Protein AF-A0A9W3CSM4-F1 (afdb_monomer_lite)

Structure (mmCIF, N/CA/C/O backbone):
data_AF-A0A9W3CSM4-F1
#
_entry.id   AF-A0A9W3CSM4-F1
#
loop_
_atom_site.group_PDB
_atom_site.id
_atom_site.type_symbol
_atom_site.label_atom_id
_atom_site.label_alt_id
_atom_site.label_comp_id
_atom_site.label_asym_id
_atom_site.label_entity_id
_atom_site.label_seq_id
_atom_site.pdbx_PDB_ins_code
_atom_site.Cartn_x
_atom_site.Cartn_y
_atom_site.Cartn_z
_atom_site.occupancy
_atom_site.B_iso_or_equiv
_atom_site.auth_seq_id
_atom_site.auth_comp_id
_atom_site.auth_asym_id
_atom_site.auth_atom_id
_atom_site.pdbx_PDB_model_num
ATOM 1 N N . MET A 1 1 ? 0.381 -9.305 -7.934 1.00 49.62 1 MET A N 1
ATOM 2 C CA . MET A 1 1 ? -0.081 -9.490 -6.544 1.00 49.62 1 MET A CA 1
ATOM 3 C C . MET A 1 1 ? -0.366 -10.970 -6.360 1.00 49.62 1 MET A C 1
ATOM 5 O O . MET A 1 1 ? -1.455 -11.418 -6.683 1.00 49.62 1 MET A O 1
ATOM 9 N N . ASN A 1 2 ? 0.654 -11.730 -5.966 1.00 58.25 2 ASN A N 1
ATOM 10 C CA . ASN A 1 2 ? 0.484 -13.136 -5.583 1.00 58.25 2 ASN A CA 1
ATOM 11 C C . ASN A 1 2 ? 0.446 -13.287 -4.056 1.00 58.25 2 ASN A C 1
ATOM 13 O O . ASN A 1 2 ? -0.091 -14.271 -3.560 1.00 58.25 2 ASN A O 1
ATOM 17 N N . ASP A 1 3 ? 0.971 -12.297 -3.336 1.00 70.56 3 ASP A N 1
ATOM 18 C CA . ASP A 1 3 ? 1.032 -12.286 -1.883 1.00 70.56 3 ASP A CA 1
ATOM 19 C C . ASP A 1 3 ? -0.268 -11.703 -1.331 1.00 70.56 3 ASP A C 1
ATOM 21 O O . ASP A 1 3 ? -0.719 -10.651 -1.790 1.00 70.56 3 ASP A O 1
ATOM 25 N N . CYS A 1 4 ? -0.859 -12.368 -0.342 1.00 86.06 4 CYS A N 1
ATOM 26 C CA . CYS A 1 4 ? -2.095 -11.929 0.322 1.00 86.06 4 CYS A CA 1
ATOM 27 C C . CYS A 1 4 ? -3.261 -11.603 -0.645 1.00 86.06 4 CYS A C 1
ATOM 29 O O . CYS A 1 4 ? -3.798 -10.490 -0.620 1.00 86.06 4 CYS A O 1
ATOM 31 N N . PRO A 1 5 ? -3.695 -12.543 -1.511 1.00 87.06 5 PRO A N 1
ATOM 32 C CA . PRO A 1 5 ? -4.843 -12.316 -2.380 1.00 87.06 5 PRO A CA 1
ATOM 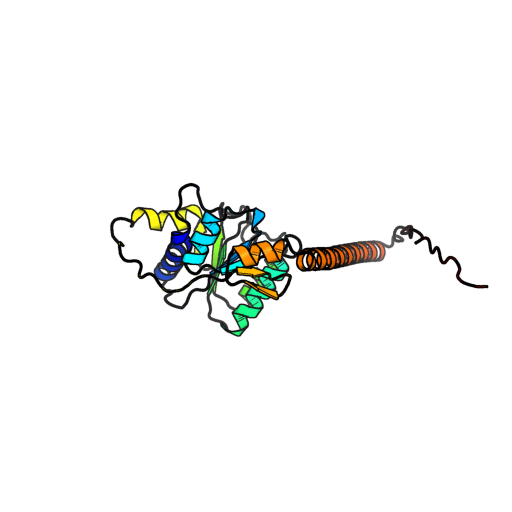33 C C . PRO A 1 5 ? -6.099 -12.052 -1.548 1.00 87.06 5 PRO A C 1
ATOM 35 O O . PRO A 1 5 ? -6.314 -12.657 -0.498 1.00 87.06 5 PRO A O 1
ATOM 38 N N . ILE A 1 6 ? -6.970 -11.162 -2.021 1.00 87.31 6 ILE A N 1
ATOM 39 C CA . ILE A 1 6 ? -8.282 -11.006 -1.391 1.00 87.31 6 ILE A CA 1
ATOM 40 C C . ILE A 1 6 ? -9.059 -12.322 -1.619 1.00 87.31 6 ILE A C 1
ATOM 42 O O . ILE A 1 6 ? -9.188 -12.732 -2.783 1.00 87.31 6 ILE A O 1
ATOM 46 N N . PRO A 1 7 ? -9.597 -12.971 -0.568 1.00 87.56 7 PRO A N 1
ATOM 47 C CA . PRO A 1 7 ? -10.297 -14.247 -0.689 1.00 87.56 7 PRO A CA 1
ATOM 48 C C . PRO A 1 7 ? -11.470 -14.189 -1.669 1.00 87.56 7 PRO A C 1
ATOM 50 O O . PRO A 1 7 ? -12.071 -13.132 -1.892 1.00 87.56 7 PRO A O 1
ATOM 53 N N . GLU A 1 8 ? -11.799 -15.325 -2.277 1.00 85.50 8 GLU A N 1
ATOM 54 C CA . GLU A 1 8 ? -12.959 -15.426 -3.162 1.00 85.50 8 GLU A CA 1
ATOM 55 C C . GLU A 1 8 ? -14.258 -15.160 -2.384 1.00 85.50 8 GLU A C 1
ATOM 57 O O . GLU A 1 8 ? -14.404 -15.550 -1.227 1.00 85.50 8 GLU A O 1
ATOM 62 N N . GLY A 1 9 ? -15.191 -14.425 -2.996 1.00 86.06 9 GLY A N 1
ATOM 63 C CA . GLY A 1 9 ? -16.444 -14.019 -2.349 1.00 86.06 9 GLY A CA 1
ATOM 64 C C . GLY A 1 9 ? -16.305 -12.938 -1.267 1.00 86.06 9 GLY A C 1
ATOM 65 O O . GLY A 1 9 ? -17.320 -12.469 -0.753 1.00 86.06 9 GLY A O 1
ATOM 66 N N . TYR A 1 10 ? -15.086 -12.499 -0.930 1.00 88.88 10 TYR A N 1
ATOM 67 C CA . TYR A 1 10 ? -14.879 -11.384 -0.008 1.00 88.88 10 TYR A CA 1
ATOM 68 C C . TYR A 1 10 ? -15.137 -10.037 -0.694 1.00 88.88 10 TYR A C 1
ATOM 70 O O . TYR A 1 10 ? -14.597 -9.754 -1.768 1.00 88.88 10 TYR A O 1
ATOM 78 N N . ASP A 1 11 ? -15.934 -9.184 -0.046 1.00 90.19 11 ASP A N 1
ATOM 79 C CA . ASP A 1 11 ? -16.199 -7.823 -0.511 1.00 90.19 11 ASP A CA 1
ATOM 80 C C . ASP A 1 11 ? -14.963 -6.946 -0.297 1.00 90.19 11 ASP A C 1
ATOM 82 O O . ASP A 1 11 ? -14.623 -6.589 0.831 1.00 90.19 11 ASP A O 1
ATOM 86 N N . ALA A 1 12 ? -14.291 -6.584 -1.388 1.00 90.69 12 ALA A N 1
ATOM 87 C CA . ALA A 1 12 ? -13.037 -5.845 -1.329 1.00 90.69 12 ALA A CA 1
ATOM 88 C C . ALA A 1 12 ? -13.182 -4.446 -0.694 1.00 90.69 12 ALA A C 1
ATOM 90 O O . ALA A 1 12 ? -12.211 -3.943 -0.133 1.00 90.69 12 ALA A O 1
ATOM 91 N N . ARG A 1 13 ? -14.396 -3.871 -0.654 1.00 91.19 13 ARG A N 1
ATOM 92 C CA . ARG A 1 13 ? -14.686 -2.621 0.081 1.00 91.19 13 ARG A CA 1
ATOM 93 C C . ARG A 1 13 ? -14.432 -2.739 1.585 1.00 91.19 13 ARG A C 1
ATOM 95 O O . ARG A 1 13 ? -14.284 -1.736 2.272 1.00 91.19 13 ARG A O 1
ATOM 102 N N . LEU A 1 14 ? -14.392 -3.964 2.114 1.00 91.94 14 LEU A N 1
ATOM 103 C CA . LEU A 1 14 ? -14.154 -4.238 3.529 1.00 91.94 14 LEU A CA 1
ATOM 104 C C . LEU A 1 14 ? -12.667 -4.351 3.883 1.00 91.94 14 LEU A C 1
ATOM 106 O O . LEU A 1 14 ? -12.350 -4.558 5.054 1.00 91.94 14 LEU A O 1
ATOM 110 N N . VAL A 1 15 ? -11.744 -4.214 2.923 1.00 92.25 15 VAL A N 1
ATOM 111 C CA . VAL A 1 15 ? -10.299 -4.251 3.209 1.00 92.25 15 VAL A CA 1
ATOM 112 C C . VAL A 1 15 ? -9.881 -3.084 4.107 1.00 92.25 15 VAL A C 1
ATOM 114 O O . VAL A 1 15 ? -9.395 -3.345 5.208 1.00 92.25 15 VAL A O 1
ATOM 117 N N . ARG A 1 16 ? -10.134 -1.821 3.715 1.00 92.88 16 ARG A N 1
ATOM 118 C CA . ARG A 1 16 ? -9.830 -0.653 4.571 1.00 92.88 16 ARG A CA 1
ATOM 119 C C . ARG A 1 16 ? -10.484 -0.783 5.957 1.00 92.88 16 ARG A C 1
ATOM 121 O O . ARG A 1 16 ? -9.747 -0.734 6.939 1.00 92.88 16 ARG A O 1
ATOM 128 N N . PRO A 1 17 ? -11.807 -1.025 6.083 1.00 91.88 17 PRO A N 1
ATOM 129 C CA . PRO A 1 17 ? -12.443 -1.175 7.392 1.00 91.88 17 PRO A CA 1
ATOM 130 C C . PRO A 1 17 ? -11.828 -2.267 8.276 1.00 91.88 17 PRO A C 1
ATOM 132 O O . PRO A 1 17 ? -11.795 -2.125 9.498 1.00 91.88 17 PRO A O 1
ATOM 135 N N . SER A 1 18 ? -11.345 -3.362 7.681 1.00 93.19 18 SER A N 1
ATOM 136 C CA . SER A 1 18 ? -10.681 -4.437 8.431 1.00 93.19 18 SER A CA 1
ATOM 137 C C . SER A 1 18 ? -9.327 -3.988 8.979 1.00 93.19 18 SER A C 1
ATOM 139 O O . SER A 1 18 ? -9.027 -4.240 10.146 1.00 93.19 18 SER A O 1
ATOM 141 N N . LEU A 1 19 ? -8.550 -3.263 8.170 1.00 93.50 19 LEU A N 1
ATOM 142 C CA . LEU A 1 19 ? -7.255 -2.702 8.560 1.00 93.50 19 LEU A CA 1
ATOM 143 C C . LEU A 1 19 ? -7.404 -1.634 9.650 1.00 93.50 19 LEU A C 1
ATOM 145 O O . LEU A 1 19 ? -6.803 -1.745 10.716 1.00 93.50 19 LEU A O 1
ATOM 149 N N . GLU A 1 20 ? -8.276 -0.648 9.432 1.00 92.56 20 GLU A N 1
ATOM 150 C CA . GLU A 1 20 ? -8.556 0.419 10.403 1.00 92.56 20 GLU A CA 1
ATOM 151 C C . GLU A 1 20 ? -9.033 -0.140 11.743 1.00 92.56 20 GLU A C 1
ATOM 153 O O . GLU A 1 20 ? -8.663 0.350 12.811 1.00 92.56 20 GLU A O 1
ATOM 158 N N . ARG A 1 21 ? -9.841 -1.203 11.708 1.00 91.06 21 ARG A N 1
ATOM 159 C CA . ARG A 1 21 ? -10.280 -1.875 12.923 1.00 91.06 21 ARG A CA 1
ATOM 160 C C . ARG A 1 21 ? -9.122 -2.536 13.665 1.00 91.06 21 ARG A C 1
ATOM 162 O O . ARG A 1 21 ? -9.061 -2.393 14.884 1.00 91.06 21 ARG A O 1
ATOM 169 N N . ALA A 1 22 ? -8.245 -3.254 12.968 1.00 92.62 22 ALA A N 1
ATOM 170 C CA . ALA A 1 22 ? -7.081 -3.880 13.591 1.00 92.62 22 ALA A CA 1
ATOM 171 C C . ALA A 1 22 ? -6.171 -2.829 14.248 1.00 92.62 22 ALA A C 1
ATOM 173 O O . ALA A 1 22 ? -5.735 -3.008 15.384 1.00 92.62 22 ALA A O 1
ATOM 174 N N . PHE A 1 23 ? -5.982 -1.681 13.592 1.00 92.00 23 PHE A N 1
ATOM 175 C CA . PHE A 1 23 ? -5.270 -0.538 14.168 1.00 92.00 23 PHE A CA 1
ATOM 176 C C . PHE A 1 23 ? -5.972 0.006 15.416 1.00 92.00 23 PHE A C 1
ATOM 178 O O . PHE A 1 23 ? -5.335 0.201 16.452 1.00 92.00 23 PHE A O 1
ATOM 185 N N . LYS A 1 24 ? -7.297 0.165 15.373 1.00 91.38 24 LYS A N 1
ATOM 186 C CA . LYS A 1 24 ? -8.085 0.621 16.522 1.00 91.38 24 LYS A CA 1
ATOM 187 C C . LYS A 1 24 ? -8.025 -0.333 17.715 1.00 91.38 24 LYS A C 1
ATOM 189 O O . LYS A 1 24 ? -7.981 0.132 18.851 1.00 91.38 24 LYS A O 1
ATOM 194 N N . GLU A 1 25 ? -8.016 -1.644 17.483 1.00 92.06 25 GLU A N 1
ATOM 195 C CA . GLU A 1 25 ? -7.880 -2.658 18.542 1.00 92.06 25 GLU A CA 1
ATOM 196 C C . GLU A 1 25 ? -6.510 -2.586 19.243 1.00 92.06 25 GLU A C 1
ATOM 198 O O . GLU A 1 25 ? -6.414 -2.904 20.426 1.00 92.06 25 GLU A O 1
ATOM 203 N N . LEU A 1 26 ? -5.484 -2.068 18.561 1.00 92.12 26 LEU A N 1
ATOM 204 C CA . LEU A 1 26 ? -4.177 -1.742 19.141 1.00 92.12 26 LEU A CA 1
ATOM 205 C C . LEU A 1 26 ? -4.085 -0.319 19.722 1.00 92.12 26 LEU A C 1
ATOM 207 O O . LEU A 1 26 ? -3.023 0.085 20.191 1.00 92.12 26 LEU A O 1
ATOM 211 N N . GLY A 1 27 ? -5.182 0.443 19.712 1.00 90.75 27 GLY A N 1
ATOM 212 C CA . GLY A 1 27 ? -5.250 1.799 20.262 1.00 90.75 27 GLY A CA 1
ATOM 213 C C . GLY A 1 27 ? -4.903 2.923 19.281 1.00 90.75 27 GLY A C 1
ATOM 214 O O . GLY A 1 27 ? -4.805 4.072 19.705 1.00 90.75 27 GLY A O 1
ATOM 215 N N . TYR A 1 28 ? -4.749 2.637 17.984 1.00 88.81 28 TYR A N 1
ATOM 216 C CA . TYR A 1 28 ? -4.487 3.659 16.968 1.00 88.81 28 TYR A CA 1
ATOM 217 C C . TYR A 1 28 ? -5.789 4.268 16.444 1.00 88.81 28 TYR A C 1
ATOM 219 O O . TYR A 1 28 ? -6.686 3.566 15.980 1.00 88.81 28 TYR A O 1
ATOM 227 N N . SER A 1 29 ? -5.882 5.596 16.494 1.00 84.19 29 SER A N 1
ATOM 228 C CA . SER A 1 29 ? -7.040 6.365 16.013 1.00 84.19 29 SER A CA 1
ATOM 229 C C . SER A 1 29 ? -6.666 7.498 15.051 1.00 84.19 29 SER A C 1
ATOM 231 O O . SER A 1 29 ? -7.482 8.385 14.811 1.00 84.19 29 SER A O 1
ATOM 233 N N . GLY A 1 30 ? -5.425 7.503 14.556 1.00 85.94 30 GLY A N 1
ATOM 234 C CA . GLY A 1 30 ? -4.935 8.481 13.585 1.00 85.94 30 GLY A CA 1
ATOM 235 C C . GLY A 1 30 ? -5.452 8.236 12.160 1.00 85.94 30 GLY A C 1
ATOM 236 O O . GLY A 1 30 ? -6.133 7.236 11.916 1.00 85.94 30 GLY A O 1
ATOM 237 N N . PRO A 1 31 ? -5.134 9.142 11.218 1.00 88.31 31 PRO A N 1
ATOM 238 C CA . PRO A 1 31 ? -5.440 8.949 9.805 1.00 88.31 31 PRO A CA 1
ATOM 239 C C . PRO A 1 31 ? -4.728 7.708 9.248 1.00 88.31 31 PRO A C 1
ATOM 241 O O . PRO A 1 31 ? -3.632 7.359 9.685 1.00 88.31 31 PRO A O 1
ATOM 244 N N . VAL A 1 32 ? -5.363 7.054 8.273 1.00 90.06 32 VAL A N 1
ATOM 245 C CA . VAL A 1 32 ? -4.841 5.854 7.607 1.00 90.06 32 VAL A CA 1
ATOM 246 C C . VAL A 1 32 ? -4.820 6.088 6.098 1.00 90.06 32 VAL A C 1
ATOM 248 O O . VAL A 1 32 ? -5.876 6.287 5.484 1.00 90.06 32 VAL A O 1
ATOM 251 N N . SER A 1 33 ? -3.622 6.043 5.514 1.00 91.25 33 SER A N 1
ATOM 252 C CA . SER A 1 33 ? -3.395 5.927 4.072 1.00 91.25 33 SER A CA 1
ATOM 253 C C . SER A 1 33 ? -3.126 4.462 3.718 1.00 91.25 33 SER A C 1
ATOM 255 O O . SER A 1 33 ? -2.510 3.724 4.489 1.00 91.25 33 SER A O 1
ATOM 257 N N . ILE A 1 34 ? -3.649 4.009 2.577 1.00 92.81 34 ILE A N 1
ATOM 258 C CA . ILE A 1 34 ? -3.497 2.625 2.117 1.00 92.81 34 ILE A CA 1
ATOM 259 C C . ILE A 1 34 ? -3.168 2.660 0.632 1.00 92.81 34 ILE A C 1
ATOM 261 O O . ILE A 1 34 ? -4.054 2.919 -0.181 1.00 92.81 34 ILE A O 1
ATOM 265 N N . THR A 1 35 ? -1.923 2.331 0.297 1.00 90.38 35 THR A N 1
ATOM 266 C CA . THR A 1 35 ? -1.459 2.229 -1.088 1.00 90.38 35 THR A CA 1
ATOM 267 C C . THR A 1 35 ? -1.338 0.767 -1.498 1.00 90.38 35 THR A C 1
ATOM 269 O O . THR A 1 35 ? -0.641 -0.037 -0.875 1.00 90.38 35 THR A O 1
ATOM 272 N N . PHE A 1 36 ? -2.016 0.415 -2.583 1.00 87.69 36 PHE A N 1
ATOM 273 C CA . PHE A 1 36 ? -2.025 -0.910 -3.169 1.00 87.69 36 PHE A CA 1
ATOM 274 C C . PHE A 1 36 ? -1.050 -0.992 -4.347 1.00 87.69 36 PHE A C 1
ATOM 276 O O . PHE A 1 36 ? -1.345 -0.562 -5.465 1.00 87.69 36 PHE A O 1
ATOM 283 N N . LEU A 1 37 ? 0.122 -1.585 -4.114 1.00 84.06 37 LEU A N 1
ATOM 284 C CA . LEU A 1 37 ? 1.152 -1.735 -5.142 1.00 84.06 37 LEU A CA 1
ATOM 285 C C . LEU A 1 37 ? 0.870 -2.952 -6.019 1.00 84.06 37 LEU A C 1
ATOM 287 O O . LEU A 1 37 ? 0.979 -4.100 -5.578 1.00 84.06 37 LEU A O 1
ATOM 291 N N . CYS A 1 38 ? 0.511 -2.727 -7.284 1.00 72.12 38 CYS A N 1
ATOM 292 C CA . CYS A 1 38 ? 0.073 -3.827 -8.137 1.00 72.12 38 CYS A CA 1
ATOM 293 C C . CYS A 1 38 ? 0.365 -3.666 -9.623 1.00 72.12 38 CYS A C 1
ATOM 295 O O . CYS A 1 38 ? 0.703 -2.602 -10.140 1.00 72.12 38 CYS A O 1
ATOM 297 N N . ARG A 1 39 ? 0.196 -4.777 -10.341 1.00 73.75 39 ARG A N 1
ATOM 298 C CA . ARG A 1 39 ? 0.019 -4.750 -11.788 1.00 73.75 39 ARG A CA 1
ATOM 299 C C . ARG A 1 39 ? -1.471 -4.865 -12.072 1.00 73.75 39 ARG A C 1
ATOM 301 O O . ARG A 1 39 ? -2.068 -5.845 -11.629 1.00 73.75 39 ARG A O 1
ATOM 308 N N . PRO A 1 40 ? -2.058 -3.965 -12.868 1.00 63.03 40 PRO A N 1
ATOM 309 C CA . PRO A 1 40 ? -3.495 -4.030 -13.141 1.00 63.03 40 PRO A CA 1
ATOM 310 C C . PRO A 1 40 ? -3.934 -5.311 -13.845 1.00 63.03 40 PRO A C 1
ATOM 312 O O . PRO A 1 40 ? -5.044 -5.776 -13.639 1.00 63.03 40 PRO A O 1
ATOM 315 N N . LYS A 1 41 ? -3.035 -5.952 -14.603 1.00 68.44 41 LYS A N 1
ATOM 316 C CA . LYS A 1 41 ? -3.305 -7.248 -15.248 1.00 68.44 41 LYS A CA 1
ATOM 317 C C . LYS A 1 41 ? -3.534 -8.402 -14.260 1.00 68.44 41 LYS A C 1
ATOM 319 O O . LYS A 1 41 ? -4.011 -9.448 -14.682 1.00 68.44 41 LYS A O 1
ATOM 324 N N . ASP A 1 42 ? -3.195 -8.225 -12.982 1.00 67.62 42 ASP A N 1
ATOM 325 C CA . ASP A 1 42 ? -3.293 -9.273 -11.962 1.00 67.62 42 ASP A CA 1
ATOM 326 C C . ASP A 1 42 ? -4.631 -9.247 -11.201 1.00 67.62 42 ASP A C 1
ATOM 328 O O . ASP A 1 42 ? -4.917 -10.183 -10.457 1.00 67.62 42 ASP A O 1
ATOM 332 N N . ILE A 1 43 ? -5.442 -8.188 -11.340 1.00 75.50 43 ILE A N 1
ATOM 333 C CA . ILE A 1 43 ? -6.628 -7.969 -10.501 1.00 75.50 43 ILE A CA 1
ATOM 334 C C . ILE A 1 43 ? -7.836 -7.628 -11.381 1.00 75.50 43 ILE A C 1
ATOM 336 O O . ILE A 1 43 ? -7.764 -6.685 -12.165 1.00 75.50 43 ILE A O 1
ATOM 340 N N . PRO A 1 44 ? -8.967 -8.344 -11.245 1.00 86.00 44 PRO A N 1
ATOM 341 C CA . PRO A 1 44 ? -10.190 -7.998 -11.960 1.00 86.00 44 PRO A CA 1
ATOM 342 C C . PRO A 1 44 ? -10.694 -6.590 -11.612 1.00 86.00 44 PRO A C 1
ATOM 344 O O . PRO A 1 44 ? -10.735 -6.219 -10.438 1.00 86.00 44 PRO A O 1
ATOM 347 N N . ASP A 1 45 ? -11.182 -5.859 -12.613 1.00 89.38 45 ASP A N 1
ATOM 348 C CA . ASP A 1 45 ? -11.646 -4.466 -12.498 1.00 89.38 45 ASP A CA 1
ATOM 349 C C . ASP A 1 45 ? -12.615 -4.228 -11.349 1.00 89.38 45 ASP A C 1
ATOM 351 O O . ASP A 1 45 ? -12.458 -3.281 -10.586 1.00 89.38 45 ASP A O 1
ATOM 355 N N . HIS A 1 46 ? -13.596 -5.118 -11.179 1.00 88.44 46 HIS A N 1
ATOM 356 C CA . HIS A 1 46 ? -14.589 -4.981 -10.118 1.00 88.44 46 HIS A CA 1
ATOM 357 C C . HIS A 1 46 ? -13.951 -4.958 -8.720 1.00 88.44 46 HIS A C 1
ATOM 359 O O . HIS A 1 46 ? -14.488 -4.320 -7.820 1.00 88.44 46 HIS A O 1
ATOM 365 N N . ARG A 1 47 ? -12.799 -5.619 -8.524 1.00 88.00 47 ARG A N 1
ATOM 366 C CA . ARG A 1 47 ? -12.063 -5.592 -7.252 1.00 88.00 47 ARG A CA 1
ATOM 367 C C . ARG A 1 47 ? -11.248 -4.314 -7.107 1.00 88.00 47 ARG A C 1
ATOM 369 O O . ARG A 1 47 ? -11.222 -3.764 -6.013 1.00 88.00 47 ARG A O 1
ATOM 376 N N . LEU A 1 48 ? -10.626 -3.840 -8.191 1.00 88.62 48 LEU A N 1
ATOM 377 C CA . LEU A 1 48 ? -9.913 -2.558 -8.209 1.00 88.62 48 LEU A CA 1
ATOM 378 C C . LEU A 1 48 ? -10.865 -1.411 -7.854 1.00 88.62 48 LEU A C 1
ATOM 380 O O . LEU A 1 48 ? -10.599 -0.645 -6.936 1.00 88.62 48 LEU A O 1
ATOM 384 N N . LEU A 1 49 ? -12.024 -1.359 -8.511 1.00 90.31 49 LEU A N 1
ATOM 385 C CA . LEU A 1 49 ? -13.058 -0.360 -8.244 1.00 90.31 49 LEU A CA 1
ATOM 386 C C . LEU A 1 49 ? -13.619 -0.480 -6.824 1.00 90.31 49 LEU A C 1
ATOM 388 O O . LEU A 1 49 ? -13.777 0.528 -6.143 1.00 90.31 49 LEU A O 1
ATOM 392 N N . ALA A 1 50 ? -13.881 -1.699 -6.344 1.00 90.81 50 ALA A N 1
ATOM 393 C CA . ALA A 1 50 ? -14.365 -1.917 -4.982 1.00 90.81 50 ALA A CA 1
ATOM 394 C C . ALA A 1 50 ? -13.368 -1.413 -3.922 1.00 90.81 50 ALA A C 1
ATOM 396 O O . ALA A 1 50 ? -13.762 -0.724 -2.986 1.00 90.81 50 ALA A O 1
ATOM 397 N N . LEU A 1 51 ? -12.078 -1.695 -4.083 1.00 90.50 51 LEU A N 1
ATOM 398 C CA . LEU A 1 51 ? -11.025 -1.172 -3.209 1.00 90.50 51 LEU A CA 1
ATOM 399 C C . LEU A 1 51 ? -10.916 0.358 -3.296 1.00 90.50 51 LEU A C 1
ATOM 401 O O . LEU A 1 51 ? -10.942 1.022 -2.261 1.00 90.50 51 LEU A O 1
ATOM 405 N N . SER A 1 52 ? -10.861 0.917 -4.509 1.00 91.19 52 SER A N 1
ATOM 406 C CA . SER A 1 52 ? -10.757 2.368 -4.733 1.00 91.19 52 SER A CA 1
ATOM 407 C C . SER A 1 52 ? -11.949 3.109 -4.124 1.00 91.19 52 SER A C 1
ATOM 409 O O . SER A 1 52 ? -11.756 4.097 -3.423 1.00 91.19 52 SER A O 1
ATOM 411 N N . SER A 1 53 ? -13.167 2.570 -4.242 1.00 91.31 53 SER A N 1
ATOM 412 C CA . SER A 1 53 ? -14.367 3.142 -3.609 1.00 91.31 53 SER A CA 1
ATOM 413 C C . SER A 1 53 ? -14.330 3.153 -2.075 1.00 91.31 53 SER A C 1
ATOM 415 O O . SER A 1 53 ? -15.146 3.816 -1.444 1.00 91.31 53 SER A O 1
ATOM 417 N N . SER A 1 54 ? -13.400 2.409 -1.469 1.00 90.38 54 SER A N 1
ATOM 418 C CA . SER A 1 54 ? -13.131 2.426 -0.029 1.00 90.38 54 SER A CA 1
ATOM 419 C C . SER A 1 54 ? -11.899 3.264 0.331 1.00 90.38 54 SER A C 1
ATOM 421 O O . SER A 1 54 ? -11.354 3.111 1.417 1.00 90.38 54 SER A O 1
ATOM 423 N N . GLY A 1 55 ? -11.413 4.122 -0.567 1.00 90.94 55 GLY A N 1
ATOM 424 C CA . GLY A 1 55 ? -10.265 4.991 -0.309 1.00 90.94 55 GLY A CA 1
ATOM 425 C C . GLY A 1 55 ? -8.932 4.249 -0.230 1.00 90.94 55 GLY A C 1
ATOM 426 O O . GLY A 1 55 ? -8.075 4.641 0.564 1.00 90.94 55 GLY A O 1
ATOM 427 N N . VAL A 1 56 ? -8.794 3.144 -0.971 1.00 92.00 56 VAL A N 1
ATOM 428 C CA . VAL A 1 56 ? -7.513 2.461 -1.204 1.00 92.00 56 VAL A CA 1
ATOM 429 C C . VAL A 1 56 ? -6.931 2.983 -2.511 1.00 92.00 56 VAL A C 1
ATOM 431 O O . VAL A 1 56 ? -7.567 2.871 -3.559 1.00 92.00 56 VAL A O 1
ATOM 434 N N . GLU A 1 57 ? -5.733 3.548 -2.447 1.00 91.25 57 GLU A N 1
ATOM 435 C CA . GLU A 1 57 ? -5.010 4.059 -3.609 1.00 91.25 57 GLU A CA 1
ATOM 436 C C . GLU A 1 57 ? -4.321 2.918 -4.355 1.00 91.25 57 GLU A C 1
ATOM 438 O O . GLU A 1 57 ? -3.968 1.895 -3.769 1.00 91.25 57 GLU A O 1
ATOM 443 N N . PHE A 1 58 ? -4.120 3.078 -5.657 1.00 89.81 58 PHE A N 1
ATOM 444 C CA . PHE A 1 58 ? -3.492 2.078 -6.510 1.00 89.81 58 PHE A CA 1
ATOM 445 C C . PHE A 1 58 ? -2.254 2.633 -7.165 1.00 89.81 58 PHE A C 1
ATOM 447 O O . PHE A 1 58 ? -2.351 3.550 -7.962 1.00 89.81 58 PHE A O 1
ATOM 454 N N . ALA A 1 59 ? -1.119 1.991 -6.932 1.00 88.44 59 ALA A N 1
ATOM 455 C CA . ALA A 1 59 ? 0.147 2.408 -7.504 1.00 88.44 59 ALA A CA 1
ATOM 456 C C . ALA A 1 59 ? 0.717 1.300 -8.398 1.00 88.44 59 ALA A C 1
ATOM 458 O O . ALA A 1 59 ? 1.060 0.196 -7.950 1.00 88.44 59 ALA A O 1
ATOM 459 N N . HIS A 1 60 ? 0.818 1.579 -9.700 1.00 86.94 60 HIS A N 1
ATOM 460 C CA . HIS A 1 60 ? 1.444 0.667 -10.645 1.00 86.94 60 HIS A CA 1
ATOM 461 C C . HIS A 1 60 ? 2.966 0.676 -10.505 1.00 86.94 60 HIS A C 1
ATOM 463 O O . HIS A 1 60 ? 3.618 1.715 -10.630 1.00 86.94 60 HIS A O 1
ATOM 469 N N . THR A 1 61 ? 3.536 -0.520 -10.328 1.00 79.62 61 THR A N 1
ATOM 470 C CA . THR A 1 61 ? 4.986 -0.741 -10.328 1.00 79.62 61 THR A CA 1
ATOM 471 C C . THR A 1 61 ? 5.380 -1.911 -11.237 1.00 79.62 61 THR A C 1
ATOM 473 O O . THR A 1 61 ? 4.808 -3.004 -11.130 1.00 79.62 61 THR A O 1
ATOM 476 N N . PRO A 1 62 ? 6.385 -1.740 -12.116 1.00 78.94 62 PRO A N 1
ATOM 477 C CA . PRO A 1 62 ? 6.961 -2.861 -12.848 1.00 78.94 62 PRO A CA 1
ATOM 478 C C . PRO A 1 62 ? 7.689 -3.840 -11.903 1.00 78.94 62 PRO A C 1
ATOM 480 O O . PRO A 1 62 ? 8.366 -3.401 -10.966 1.00 78.94 62 PRO A O 1
ATOM 483 N N . PRO A 1 63 ? 7.634 -5.167 -12.145 1.00 72.44 63 PRO A N 1
ATOM 484 C CA . PRO A 1 63 ? 8.185 -6.179 -11.234 1.00 72.44 63 PRO A CA 1
ATOM 485 C C . PRO A 1 63 ? 9.663 -6.004 -10.873 1.00 72.44 63 PRO A C 1
ATOM 487 O O . PRO A 1 63 ? 10.060 -6.255 -9.740 1.00 72.44 63 PRO A O 1
ATOM 490 N N . TRP A 1 64 ? 10.494 -5.569 -11.824 1.00 75.06 64 TRP A N 1
ATOM 491 C CA . TRP A 1 64 ? 11.943 -5.444 -11.624 1.00 75.06 64 TRP A CA 1
ATOM 492 C C . TRP A 1 64 ? 12.347 -4.236 -10.771 1.00 75.06 64 TRP A C 1
ATOM 494 O O . TRP A 1 64 ? 13.487 -4.176 -10.315 1.00 75.06 64 TRP A O 1
ATOM 504 N N . VAL A 1 65 ? 11.432 -3.296 -10.519 1.00 73.38 65 VAL A N 1
ATOM 505 C CA . VAL A 1 65 ? 11.660 -2.150 -9.622 1.00 73.38 65 VAL A CA 1
ATOM 506 C C . VAL A 1 65 ? 10.729 -2.133 -8.416 1.00 73.38 65 VAL A C 1
ATOM 508 O O . VAL A 1 65 ? 10.826 -1.203 -7.624 1.00 73.38 65 VAL A O 1
ATOM 511 N N . HIS A 1 66 ? 9.872 -3.144 -8.242 1.00 73.25 66 HIS A N 1
ATOM 512 C CA . HIS A 1 66 ? 8.840 -3.183 -7.201 1.00 73.25 66 HIS A CA 1
ATOM 513 C C . HIS A 1 66 ? 9.373 -2.782 -5.816 1.00 73.25 66 HIS A C 1
ATOM 515 O O . HIS A 1 66 ? 8.847 -1.867 -5.195 1.00 73.25 66 HIS A O 1
ATOM 521 N N . TYR A 1 67 ? 10.498 -3.366 -5.393 1.00 72.38 67 TYR A N 1
ATOM 522 C CA . TYR A 1 67 ? 11.142 -3.023 -4.123 1.00 72.38 67 TYR A CA 1
ATOM 523 C C . TYR A 1 67 ? 11.659 -1.574 -4.055 1.00 72.38 67 TYR A C 1
ATOM 525 O O . TYR A 1 67 ? 11.442 -0.882 -3.066 1.00 72.38 67 TYR A O 1
ATOM 533 N N . ASN A 1 68 ? 12.351 -1.103 -5.098 1.00 75.12 68 ASN A N 1
ATOM 534 C CA . ASN A 1 68 ? 12.862 0.270 -5.110 1.00 75.12 68 ASN A CA 1
ATOM 535 C C . ASN A 1 68 ? 11.707 1.275 -5.061 1.00 75.12 68 ASN A C 1
ATOM 537 O O . ASN A 1 68 ? 11.847 2.327 -4.459 1.00 75.12 68 ASN A O 1
ATOM 541 N N . ARG A 1 69 ? 10.562 0.935 -5.661 1.00 78.62 69 ARG A N 1
ATOM 542 C CA . ARG A 1 69 ? 9.361 1.768 -5.617 1.00 78.62 69 ARG A CA 1
ATOM 543 C C . ARG A 1 69 ? 8.664 1.719 -4.262 1.00 78.62 69 ARG A C 1
ATOM 545 O O . ARG A 1 69 ? 8.269 2.770 -3.794 1.00 78.62 69 ARG A O 1
ATOM 552 N N . MET A 1 70 ? 8.609 0.563 -3.595 1.00 78.81 70 MET A N 1
ATOM 553 C CA . MET A 1 70 ? 8.181 0.493 -2.188 1.00 78.81 70 MET A CA 1
ATOM 554 C C . MET A 1 70 ? 9.028 1.395 -1.283 1.00 78.81 70 MET A C 1
ATOM 556 O O . MET A 1 70 ? 8.492 2.037 -0.390 1.00 78.81 70 MET A O 1
ATOM 560 N N . MET A 1 71 ? 10.346 1.431 -1.506 1.00 80.12 71 MET A N 1
ATOM 561 C CA . MET A 1 71 ? 11.245 2.329 -0.777 1.00 80.12 71 MET A CA 1
ATOM 562 C C . MET A 1 71 ? 10.928 3.797 -1.039 1.00 80.12 71 MET A C 1
ATOM 564 O O . MET A 1 71 ? 10.789 4.540 -0.080 1.00 80.12 71 MET A O 1
ATOM 568 N N . THR A 1 72 ? 10.807 4.197 -2.308 1.00 81.94 72 THR A N 1
ATOM 569 C CA . THR A 1 72 ? 10.485 5.584 -2.673 1.00 81.94 72 THR A CA 1
ATOM 570 C C . THR A 1 72 ? 9.139 6.017 -2.100 1.00 81.94 72 THR A C 1
ATOM 572 O O . THR A 1 72 ? 9.076 7.062 -1.474 1.00 81.94 72 THR A O 1
ATOM 575 N N . GLU A 1 73 ? 8.107 5.178 -2.213 1.00 83.06 73 GLU A N 1
ATOM 576 C CA . GLU A 1 73 ? 6.782 5.433 -1.631 1.00 83.06 73 GLU A CA 1
ATOM 577 C C . GLU A 1 73 ? 6.863 5.657 -0.114 1.00 83.06 73 GLU A C 1
ATOM 579 O O . GLU A 1 73 ? 6.267 6.580 0.432 1.00 83.06 73 GLU A O 1
ATOM 584 N N . PHE A 1 74 ? 7.634 4.815 0.583 1.00 85.06 74 PHE A N 1
ATOM 585 C CA . PHE A 1 74 ? 7.864 4.989 2.012 1.00 85.06 74 PHE A CA 1
ATOM 586 C C . PHE A 1 74 ? 8.610 6.293 2.321 1.00 85.06 74 PHE A C 1
ATOM 588 O O . PHE A 1 74 ? 8.244 6.980 3.269 1.00 85.06 74 PHE A O 1
ATOM 595 N N . GLU A 1 75 ? 9.664 6.610 1.567 1.00 85.38 75 GLU A N 1
ATOM 596 C CA . GLU A 1 75 ? 10.460 7.824 1.765 1.00 85.38 75 GLU A CA 1
ATOM 597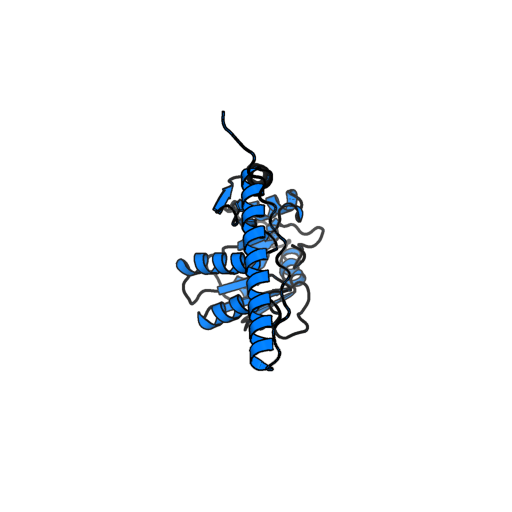 C C . GLU A 1 75 ? 9.606 9.080 1.574 1.00 85.38 75 GLU A C 1
ATOM 599 O O . GLU A 1 75 ? 9.635 9.938 2.449 1.00 85.38 75 GLU A O 1
ATOM 604 N N . GLU A 1 76 ? 8.798 9.137 0.514 1.00 86.56 76 GLU A N 1
ATOM 605 C CA . GLU A 1 76 ? 7.865 10.236 0.238 1.00 86.56 76 GLU A CA 1
ATOM 606 C C . GLU A 1 76 ? 6.809 10.359 1.345 1.00 86.56 76 GLU A C 1
ATOM 608 O O . GLU A 1 76 ? 6.640 11.426 1.931 1.00 86.56 76 GLU A O 1
ATOM 613 N N . TRP A 1 77 ? 6.163 9.253 1.733 1.00 89.06 77 TRP A N 1
ATOM 614 C CA . TRP A 1 77 ? 5.194 9.264 2.834 1.00 89.06 77 TRP A CA 1
ATOM 615 C C . TRP A 1 77 ? 5.812 9.719 4.167 1.00 89.06 77 TRP A C 1
ATOM 617 O O . TRP A 1 77 ? 5.164 10.403 4.964 1.00 89.06 77 TRP A O 1
ATOM 627 N N . ALA A 1 78 ? 7.065 9.343 4.428 1.00 90.25 78 ALA A N 1
ATOM 628 C CA . ALA A 1 78 ? 7.785 9.678 5.651 1.00 90.25 78 ALA A CA 1
ATOM 629 C C . ALA A 1 78 ? 8.135 11.171 5.769 1.00 90.25 78 ALA A C 1
ATOM 631 O O . ALA A 1 78 ? 8.370 11.629 6.890 1.00 90.25 78 ALA A O 1
ATOM 632 N N . GLU A 1 79 ? 8.171 11.925 4.663 1.00 89.88 79 GLU A N 1
ATOM 633 C CA . GLU A 1 79 ? 8.397 13.379 4.694 1.00 89.88 79 GLU A CA 1
ATOM 634 C C . GLU A 1 79 ? 7.267 14.095 5.444 1.00 89.88 79 GLU A C 1
ATOM 636 O O . GLU A 1 79 ? 7.529 14.950 6.295 1.00 89.88 79 GLU A O 1
ATOM 641 N N . ASP A 1 80 ? 6.025 13.674 5.203 1.00 91.38 80 ASP A N 1
ATOM 642 C CA . ASP A 1 80 ? 4.833 14.232 5.846 1.00 91.38 80 ASP A CA 1
ATOM 643 C C . ASP A 1 80 ? 4.488 13.551 7.181 1.00 91.38 80 ASP A C 1
ATOM 645 O O . ASP A 1 80 ? 3.752 14.106 8.002 1.00 91.38 80 ASP A O 1
ATOM 649 N N . ASN A 1 81 ? 5.023 12.350 7.427 1.00 91.50 81 ASN A N 1
ATOM 650 C CA . ASN A 1 81 ? 4.682 11.512 8.580 1.00 91.50 81 ASN A CA 1
ATOM 651 C C . ASN A 1 81 ? 5.928 11.101 9.387 1.00 91.50 81 ASN A C 1
ATOM 653 O O . ASN A 1 81 ? 6.224 9.907 9.489 1.00 91.50 81 ASN A O 1
ATOM 657 N N . PRO A 1 82 ? 6.667 12.051 9.994 1.00 90.94 82 PRO A N 1
ATOM 658 C CA . PRO A 1 82 ? 7.874 11.735 10.748 1.00 90.94 82 PRO A CA 1
ATOM 659 C C . PRO A 1 82 ? 7.577 10.864 11.976 1.00 90.94 82 PRO A C 1
ATOM 661 O O . PRO A 1 82 ? 6.492 10.901 12.561 1.00 90.94 82 PRO A O 1
ATOM 664 N N . ALA A 1 83 ? 8.580 10.106 12.424 1.00 89.19 83 ALA A N 1
ATOM 665 C CA . ALA A 1 83 ? 8.456 9.282 13.621 1.00 89.19 83 ALA A CA 1
ATOM 666 C C . ALA A 1 83 ? 8.089 10.117 14.876 1.00 89.19 83 ALA A C 1
ATOM 668 O O . ALA A 1 83 ? 8.640 11.205 15.067 1.00 89.19 83 ALA A O 1
ATOM 669 N N . PRO A 1 84 ? 7.228 9.605 15.782 1.00 87.25 84 PRO A N 1
ATOM 670 C CA . PRO A 1 84 ? 6.657 8.258 15.792 1.00 87.25 84 PRO A CA 1
ATOM 671 C C . PRO A 1 84 ? 5.387 8.139 14.932 1.00 87.25 84 PRO A C 1
ATOM 673 O O . PRO A 1 84 ? 4.316 8.601 15.320 1.00 87.25 84 PRO A O 1
ATOM 676 N N . ALA A 1 85 ? 5.487 7.416 13.816 1.00 92.12 85 ALA A N 1
ATOM 677 C CA . ALA A 1 85 ? 4.350 6.991 13.007 1.00 92.12 85 ALA A CA 1
ATOM 678 C C . ALA A 1 85 ? 4.367 5.465 12.840 1.00 92.12 85 ALA A C 1
ATOM 680 O O . ALA A 1 85 ? 5.307 4.786 13.271 1.00 92.12 85 ALA A O 1
ATOM 681 N N . THR A 1 86 ? 3.295 4.915 12.274 1.00 92.94 86 THR A N 1
ATOM 682 C CA . THR A 1 86 ? 3.101 3.463 12.169 1.00 92.94 86 THR A CA 1
ATOM 683 C C . THR A 1 86 ? 2.917 3.053 10.725 1.00 92.94 86 THR A C 1
ATOM 685 O O . THR A 1 86 ? 2.137 3.671 10.010 1.00 92.94 86 THR A O 1
ATOM 688 N N . ILE A 1 87 ? 3.612 1.993 10.322 1.00 92.69 87 ILE A N 1
ATOM 689 C CA . ILE A 1 87 ? 3.528 1.418 8.983 1.00 92.69 87 ILE A CA 1
ATOM 690 C C . ILE A 1 87 ? 3.146 -0.047 9.105 1.00 92.69 87 ILE A C 1
ATOM 692 O O . ILE A 1 87 ? 3.727 -0.793 9.892 1.00 92.69 87 ILE A O 1
ATOM 696 N N . MET A 1 88 ? 2.187 -0.467 8.286 1.00 92.75 88 MET A N 1
ATOM 697 C CA . MET A 1 88 ? 1.859 -1.871 8.098 1.00 92.75 88 MET A CA 1
ATOM 698 C C . MET A 1 88 ? 2.304 -2.322 6.717 1.00 92.75 88 MET A C 1
ATOM 700 O O . MET A 1 88 ? 1.928 -1.725 5.713 1.00 92.75 88 MET A O 1
ATOM 704 N N . ILE A 1 89 ? 3.067 -3.408 6.672 1.00 90.31 89 ILE A N 1
ATOM 705 C CA . ILE A 1 89 ? 3.443 -4.064 5.423 1.00 90.31 89 ILE A CA 1
ATOM 706 C C . ILE A 1 89 ? 2.582 -5.316 5.258 1.00 90.31 89 ILE A C 1
ATOM 708 O O . ILE A 1 89 ? 2.465 -6.116 6.183 1.00 90.31 89 ILE A O 1
ATOM 712 N N . ILE A 1 90 ? 1.987 -5.495 4.079 1.00 89.88 90 ILE A N 1
ATOM 713 C CA . ILE A 1 90 ? 1.191 -6.678 3.729 1.00 89.88 90 ILE A CA 1
ATOM 714 C C . ILE A 1 90 ? 1.908 -7.394 2.581 1.00 89.88 90 ILE A C 1
ATOM 716 O O . ILE A 1 90 ? 1.798 -6.976 1.430 1.00 89.88 90 ILE A O 1
ATOM 720 N N . SER A 1 91 ? 2.710 -8.414 2.887 1.00 85.50 91 SER A N 1
ATOM 721 C CA . SER A 1 91 ? 3.463 -9.189 1.888 1.00 85.50 91 SER A CA 1
ATOM 722 C C . SER A 1 91 ? 4.083 -10.440 2.507 1.00 85.50 91 SER A C 1
ATOM 724 O O . SER A 1 91 ? 4.500 -10.437 3.664 1.00 85.50 91 SER A O 1
ATOM 726 N N . ASP A 1 92 ? 4.230 -11.482 1.690 1.00 81.88 92 ASP A N 1
ATOM 727 C CA . ASP A 1 92 ? 4.903 -12.726 2.068 1.00 81.88 92 ASP A CA 1
ATOM 728 C C . ASP A 1 92 ? 6.434 -12.645 1.912 1.00 81.88 92 ASP A C 1
ATOM 730 O O . ASP A 1 92 ? 7.168 -13.430 2.514 1.00 81.88 92 ASP A O 1
ATOM 734 N N . TYR A 1 93 ? 6.947 -11.685 1.131 1.00 74.06 93 TYR A N 1
ATOM 735 C CA . TYR A 1 93 ? 8.373 -11.594 0.789 1.00 74.06 93 TYR A CA 1
ATOM 736 C C . TYR A 1 93 ? 9.157 -10.553 1.586 1.00 74.06 93 TYR A C 1
ATOM 738 O O . TYR A 1 93 ? 10.386 -10.652 1.658 1.00 74.06 93 TYR A O 1
ATOM 746 N N . VAL A 1 94 ? 8.490 -9.573 2.206 1.00 63.38 94 VAL A N 1
ATOM 747 C CA . VAL A 1 94 ? 9.187 -8.428 2.821 1.00 63.38 94 VAL A CA 1
ATOM 748 C C . VAL A 1 94 ? 10.012 -8.816 4.057 1.00 63.38 94 VAL A C 1
ATOM 750 O O . VAL A 1 94 ? 10.980 -8.150 4.409 1.00 63.38 94 VAL A O 1
ATOM 753 N N . ALA A 1 95 ? 9.711 -9.966 4.653 1.00 56.53 95 ALA A N 1
ATOM 754 C CA . ALA A 1 95 ? 10.364 -10.473 5.852 1.00 56.53 95 ALA A CA 1
ATOM 755 C C . ALA A 1 95 ? 11.640 -11.307 5.606 1.00 56.53 95 ALA A C 1
ATOM 757 O O . ALA A 1 95 ? 12.409 -11.511 6.545 1.00 56.53 95 ALA A O 1
ATOM 758 N N . SER A 1 96 ? 11.908 -11.799 4.390 1.00 62.84 96 SER A N 1
ATOM 759 C CA . SER A 1 96 ? 13.046 -12.710 4.180 1.00 62.84 96 SER A CA 1
ATOM 760 C C . SER A 1 96 ? 14.386 -11.970 4.172 1.00 62.84 96 SER A C 1
ATOM 762 O O . SER A 1 96 ? 14.569 -10.994 3.442 1.00 62.84 96 SER A O 1
ATOM 764 N N . SER A 1 97 ? 15.372 -12.501 4.900 1.00 57.56 97 SER A N 1
ATOM 765 C CA . SER A 1 97 ? 16.761 -12.008 4.915 1.00 57.56 97 SER A CA 1
ATOM 766 C C . SER A 1 97 ? 17.452 -12.030 3.542 1.00 57.56 97 SER A C 1
ATOM 768 O O . SER A 1 97 ? 18.434 -11.321 3.318 1.00 57.56 97 SER A O 1
ATOM 770 N N . GLN A 1 98 ? 16.924 -12.823 2.609 1.00 56.88 98 GLN A N 1
ATOM 771 C CA . GLN A 1 98 ? 17.440 -12.985 1.249 1.00 56.88 98 GLN A CA 1
ATOM 772 C C . GLN A 1 98 ? 16.758 -12.044 0.245 1.00 56.88 98 GLN A C 1
ATOM 774 O O . GLN A 1 98 ? 17.161 -11.971 -0.918 1.00 56.88 98 GLN A O 1
ATOM 779 N N . SER A 1 99 ? 15.726 -11.321 0.682 1.00 65.06 99 SER A N 1
ATOM 780 C CA . SER A 1 99 ? 14.958 -10.408 -0.153 1.00 65.06 99 SER A CA 1
ATOM 781 C C . SER A 1 99 ? 15.600 -9.019 -0.201 1.00 65.06 99 SER A C 1
ATOM 783 O O . SER A 1 99 ? 16.184 -8.541 0.774 1.00 65.06 99 SER A O 1
ATOM 785 N N . THR A 1 100 ? 15.460 -8.319 -1.330 1.00 66.88 100 THR A N 1
ATOM 786 C CA . THR A 1 100 ? 15.852 -6.902 -1.422 1.00 66.88 100 THR A CA 1
ATOM 787 C C . THR A 1 100 ? 15.067 -6.024 -0.443 1.00 66.88 100 THR A C 1
ATOM 789 O O . THR A 1 100 ? 15.577 -4.984 -0.040 1.00 66.88 100 THR A O 1
ATOM 792 N N . SER A 1 101 ? 13.897 -6.493 0.011 1.00 72.31 101 SER A N 1
ATOM 793 C CA . SER A 1 101 ? 13.049 -5.893 1.049 1.00 72.31 101 SER A CA 1
ATOM 794 C C . SER A 1 101 ? 13.696 -5.710 2.413 1.00 72.31 101 SER A C 1
ATOM 796 O O . SER A 1 101 ? 13.285 -4.815 3.146 1.00 72.31 101 SER A O 1
ATOM 798 N N . ALA A 1 102 ? 14.739 -6.476 2.743 1.00 77.94 102 ALA A N 1
ATOM 799 C CA . ALA A 1 102 ? 15.424 -6.346 4.027 1.00 77.94 102 ALA A CA 1
ATOM 800 C C . ALA A 1 102 ? 15.962 -4.923 4.275 1.00 77.94 102 ALA A C 1
ATOM 802 O O . ALA A 1 102 ? 16.021 -4.472 5.417 1.00 77.94 102 ALA A O 1
ATOM 803 N N . LEU A 1 103 ? 16.335 -4.197 3.215 1.00 81.00 103 LEU A N 1
ATOM 804 C CA . LEU A 1 103 ? 16.823 -2.822 3.317 1.00 81.00 103 LEU A CA 1
ATOM 805 C C . LEU A 1 103 ? 15.723 -1.842 3.778 1.00 81.00 103 LEU A C 1
ATOM 807 O O 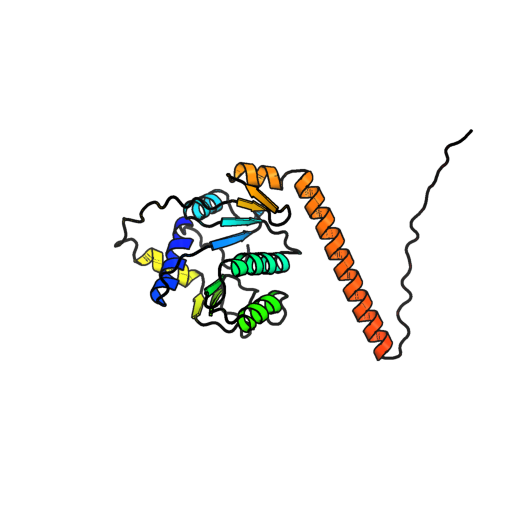. LEU A 1 103 ? 16.011 -1.005 4.633 1.00 81.00 103 LEU A O 1
ATOM 811 N N . LEU A 1 104 ? 14.477 -1.994 3.310 1.00 84.50 104 LEU A N 1
ATOM 812 C CA . LEU A 1 104 ? 13.318 -1.228 3.795 1.00 84.50 104 LEU A CA 1
ATOM 813 C C . LEU A 1 104 ? 13.085 -1.497 5.275 1.00 84.50 104 LEU A C 1
ATOM 815 O O . LEU A 1 104 ? 12.956 -0.564 6.062 1.00 84.50 104 LEU A O 1
ATOM 819 N N . CYS A 1 105 ? 13.110 -2.768 5.677 1.00 85.25 105 CYS A N 1
ATOM 820 C CA . CYS A 1 105 ? 12.914 -3.147 7.073 1.00 85.25 105 CYS A CA 1
ATOM 821 C C . CYS A 1 105 ? 13.982 -2.545 7.996 1.00 85.25 105 CYS A C 1
ATOM 823 O O . CYS A 1 105 ? 13.666 -1.999 9.053 1.00 85.25 105 CYS A O 1
ATOM 825 N N . ILE A 1 106 ? 15.249 -2.592 7.572 1.00 85.44 106 ILE A N 1
ATOM 826 C CA . ILE A 1 106 ? 16.360 -1.973 8.304 1.00 85.44 106 ILE A CA 1
ATOM 827 C C . ILE A 1 106 ? 16.154 -0.458 8.417 1.00 85.44 106 ILE A C 1
ATOM 829 O O . ILE A 1 106 ? 16.418 0.108 9.478 1.00 85.44 106 ILE A O 1
ATOM 833 N N . GLN A 1 107 ? 15.704 0.197 7.345 1.00 87.19 107 GLN A N 1
ATOM 834 C CA . GLN A 1 107 ? 15.473 1.638 7.338 1.00 87.19 107 GLN A CA 1
ATOM 835 C C . GLN A 1 107 ? 14.336 2.033 8.287 1.00 87.19 107 GLN A C 1
ATOM 837 O O . GLN A 1 107 ? 14.527 2.915 9.119 1.00 87.19 107 GLN A O 1
ATOM 842 N N . LEU A 1 108 ? 13.199 1.334 8.233 1.00 88.88 108 LEU A N 1
ATOM 843 C CA . LEU A 1 108 ? 12.057 1.558 9.124 1.00 88.88 108 LEU A CA 1
ATOM 844 C C . LEU A 1 108 ? 12.456 1.486 10.603 1.00 88.88 108 LEU A C 1
ATOM 846 O O . LEU A 1 108 ? 12.124 2.373 11.390 1.00 88.88 108 LEU A O 1
ATOM 850 N N . GLN A 1 109 ? 13.241 0.468 10.961 1.00 87.88 109 GLN A N 1
ATOM 851 C CA . GLN A 1 109 ? 13.745 0.293 12.322 1.00 87.88 109 GLN A CA 1
ATOM 852 C C . GLN A 1 109 ? 14.713 1.394 12.745 1.00 87.88 109 GLN A C 1
ATOM 854 O O . GLN A 1 109 ? 14.620 1.901 13.860 1.00 87.88 109 GLN A O 1
ATOM 859 N N . LYS A 1 110 ? 15.657 1.769 11.874 1.00 89.81 110 LYS A N 1
ATOM 860 C CA . LYS A 1 110 ? 16.619 2.840 12.173 1.00 89.81 110 LYS A CA 1
ATOM 861 C C . LYS A 1 110 ? 15.937 4.192 12.348 1.00 89.81 110 LYS A C 1
ATOM 863 O O . LYS A 1 110 ? 16.393 4.988 13.163 1.00 89.81 110 LYS A O 1
ATOM 868 N N . SER A 1 111 ? 14.856 4.420 11.611 1.00 90.31 111 SER A N 1
ATOM 869 C CA . SER A 1 111 ? 14.044 5.632 11.690 1.00 90.31 111 SER A CA 1
ATOM 870 C C . SER A 1 111 ? 12.990 5.592 12.805 1.00 90.31 111 SER A C 1
ATOM 872 O O . SER A 1 111 ? 12.222 6.537 12.935 1.00 90.31 111 SER A O 1
ATOM 874 N N . ASN A 1 112 ? 12.976 4.545 13.642 1.00 90.69 112 ASN A N 1
ATOM 875 C CA . ASN A 1 112 ? 12.117 4.422 14.824 1.00 90.69 112 ASN A CA 1
ATOM 876 C C . ASN A 1 112 ? 10.602 4.450 14.518 1.00 90.69 112 ASN A C 1
ATOM 878 O O . ASN A 1 112 ? 9.810 4.973 15.306 1.00 90.69 112 ASN A O 1
ATOM 882 N N . TYR A 1 113 ? 10.199 3.886 13.374 1.00 92.81 113 TYR A N 1
ATOM 883 C CA . TYR A 1 113 ? 8.789 3.655 13.050 1.00 92.81 113 TYR A CA 1
ATOM 884 C C . TYR A 1 113 ? 8.247 2.421 13.774 1.00 92.81 113 TYR A C 1
ATOM 886 O O . TYR A 1 113 ? 8.926 1.398 13.888 1.00 92.81 113 TYR A O 1
ATOM 894 N N . ASN A 1 114 ? 6.984 2.484 14.197 1.00 92.88 114 ASN A N 1
ATOM 895 C CA . ASN A 1 114 ? 6.266 1.297 14.650 1.00 92.88 114 ASN A CA 1
ATOM 896 C C . ASN A 1 114 ? 5.854 0.472 13.433 1.00 92.88 114 ASN A C 1
ATOM 898 O O . ASN A 1 114 ? 5.227 0.995 12.513 1.00 92.88 114 ASN A O 1
ATOM 902 N N . CYS A 1 115 ? 6.196 -0.811 13.427 1.00 92.25 115 CYS A N 1
ATOM 903 C CA . CYS A 1 115 ? 6.001 -1.653 12.255 1.00 92.25 115 CYS A CA 1
ATOM 904 C C . CYS A 1 115 ? 5.025 -2.791 12.544 1.00 92.25 115 CYS A C 1
ATOM 906 O O . CYS A 1 115 ? 5.159 -3.511 13.533 1.00 92.25 115 CYS A O 1
ATOM 908 N N . PHE A 1 116 ? 4.065 -2.973 11.649 1.00 93.31 116 PHE A N 1
ATOM 9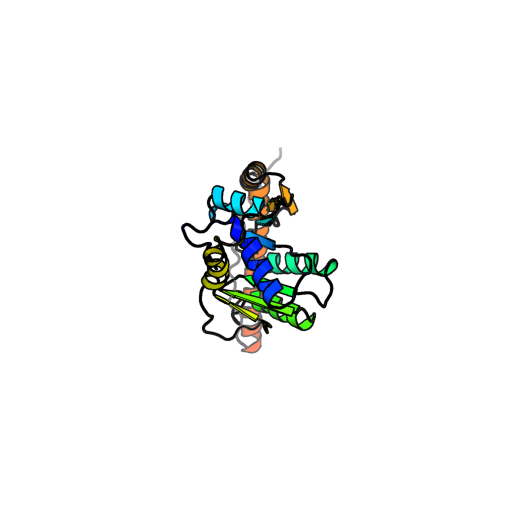09 C CA . PHE A 1 116 ? 3.125 -4.084 11.624 1.00 93.31 116 PHE A CA 1
ATOM 910 C C . PHE A 1 116 ? 3.337 -4.925 10.374 1.00 93.31 116 PHE A C 1
ATOM 912 O O . PHE A 1 116 ? 3.783 -4.420 9.341 1.00 93.31 116 PHE A O 1
ATOM 919 N N . LEU A 1 117 ? 2.984 -6.206 10.455 1.00 91.38 117 LEU A N 1
ATOM 920 C CA . LEU A 1 117 ? 3.120 -7.128 9.333 1.00 91.38 117 LEU A CA 1
ATOM 921 C C . LEU A 1 117 ? 1.861 -7.980 9.166 1.00 91.38 117 LEU A C 1
ATOM 923 O O . LEU A 1 117 ? 1.345 -8.538 10.131 1.00 91.38 117 LEU A O 1
ATOM 927 N N . ALA A 1 118 ? 1.387 -8.124 7.933 1.00 92.50 118 ALA A N 1
ATOM 928 C CA . ALA A 1 118 ? 0.472 -9.198 7.569 1.00 92.50 118 ALA A CA 1
ATOM 929 C C . ALA A 1 118 ? 1.019 -10.016 6.403 1.00 92.50 118 ALA A C 1
ATOM 931 O O . ALA A 1 118 ? 1.685 -9.497 5.508 1.00 92.50 118 ALA A O 1
ATOM 932 N N . TYR A 1 119 ? 0.711 -11.306 6.440 1.00 90.25 119 TYR A N 1
ATOM 933 C CA . TYR A 1 119 ? 1.166 -12.302 5.477 1.00 90.25 119 TYR A CA 1
ATOM 934 C C . TYR A 1 119 ? 0.063 -13.335 5.232 1.00 90.25 119 TYR A C 1
ATOM 936 O O . TYR A 1 119 ? -0.785 -13.576 6.095 1.00 90.25 119 TYR A O 1
ATOM 944 N N . SER A 1 120 ? 0.064 -13.961 4.060 1.00 89.44 120 SER A N 1
ATOM 945 C CA . SER A 1 120 ? -0.888 -15.013 3.702 1.00 89.44 120 SER A CA 1
ATOM 946 C C . SER A 1 120 ? -0.569 -16.313 4.434 1.00 89.44 120 SER A C 1
ATOM 948 O O . SER A 1 120 ? -1.468 -17.017 4.888 1.00 89.44 120 SER A O 1
ATOM 950 N N . ALA A 1 121 ? 0.720 -16.588 4.625 1.00 86.44 121 ALA A N 1
ATOM 951 C CA . ALA A 1 121 ? 1.219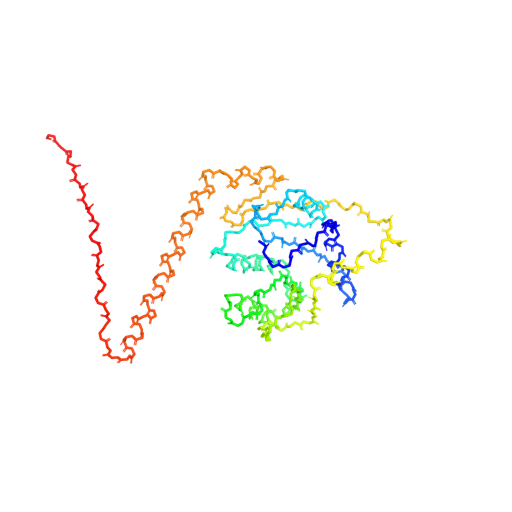 -17.731 5.364 1.00 86.44 121 ALA A CA 1
ATOM 952 C C . ALA A 1 121 ? 2.381 -17.302 6.253 1.00 86.44 121 ALA A C 1
ATOM 954 O O . ALA A 1 121 ? 3.214 -16.484 5.863 1.00 86.44 121 ALA A O 1
ATOM 955 N N . ARG A 1 122 ? 2.447 -17.867 7.463 1.00 80.81 122 ARG A N 1
ATOM 956 C CA . ARG A 1 122 ? 3.510 -17.529 8.410 1.00 80.81 122 ARG A CA 1
ATOM 957 C C . ARG A 1 122 ? 4.887 -17.801 7.786 1.00 80.81 122 ARG A C 1
ATOM 959 O O . ARG A 1 122 ? 5.127 -18.940 7.374 1.00 80.81 122 ARG A O 1
ATOM 966 N N . PRO A 1 123 ? 5.794 -16.806 7.758 1.00 75.94 123 PRO A N 1
ATOM 967 C CA . PRO A 1 123 ? 7.149 -17.006 7.271 1.00 75.94 123 PRO A CA 1
ATOM 968 C C . PRO A 1 123 ? 7.857 -18.118 8.049 1.00 75.94 123 PRO A C 1
ATOM 970 O O . PRO A 1 123 ? 7.738 -18.216 9.271 1.00 75.94 123 PRO A O 1
ATOM 973 N N . PHE A 1 124 ? 8.600 -18.966 7.338 1.00 72.69 124 PHE A N 1
ATOM 974 C CA . PHE A 1 124 ? 9.410 -20.012 7.969 1.00 72.69 124 PHE A CA 1
ATOM 975 C C . PHE A 1 124 ? 10.666 -19.435 8.642 1.00 72.69 124 PHE A C 1
ATOM 977 O O . PHE A 1 124 ? 11.122 -19.941 9.665 1.00 72.69 124 PHE A O 1
ATOM 984 N N . GLU A 1 125 ? 11.222 -18.367 8.067 1.00 74.06 125 GLU A N 1
ATOM 985 C CA . GLU A 1 125 ? 12.319 -17.594 8.650 1.00 74.06 125 GLU A CA 1
ATOM 986 C C . GLU A 1 125 ? 11.765 -16.456 9.513 1.00 74.06 125 GLU A C 1
ATOM 988 O O . GLU A 1 125 ? 10.730 -15.873 9.189 1.00 74.06 125 GLU A O 1
ATOM 993 N N . MET A 1 126 ? 12.481 -16.104 10.584 1.00 71.75 126 MET A N 1
ATOM 994 C CA . MET A 1 126 ? 12.154 -14.911 11.363 1.00 71.75 126 MET A CA 1
ATOM 995 C C . MET A 1 126 ? 12.299 -13.663 10.474 1.00 71.75 126 MET A C 1
ATOM 997 O O . MET A 1 126 ? 13.355 -13.510 9.848 1.00 71.75 126 MET A O 1
ATOM 1001 N N . PRO A 1 127 ? 11.294 -12.769 10.428 1.00 73.19 127 PRO A N 1
ATOM 1002 C CA . PRO A 1 127 ? 11.402 -11.518 9.700 1.00 73.19 127 PRO A CA 1
ATOM 1003 C C . PRO A 1 127 ? 12.617 -10.695 10.131 1.00 73.19 127 PRO A C 1
ATOM 1005 O O . PRO A 1 127 ? 12.922 -10.598 11.318 1.00 73.19 127 PRO A O 1
ATOM 1008 N N . VAL A 1 128 ? 13.290 -10.047 9.173 1.00 78.62 128 VAL A N 1
ATOM 1009 C CA . VAL A 1 128 ? 14.298 -9.013 9.493 1.00 78.62 128 VAL A CA 1
ATOM 1010 C C . VAL A 1 128 ? 13.647 -7.825 10.208 1.00 78.62 128 VAL A C 1
ATOM 1012 O O . VAL A 1 128 ? 14.296 -7.186 11.031 1.00 78.62 128 VAL A O 1
ATOM 1015 N N . LEU A 1 129 ? 12.380 -7.551 9.879 1.00 83.38 129 LEU A N 1
ATOM 1016 C CA . LEU A 1 129 ? 11.570 -6.494 10.468 1.00 83.38 129 LEU A CA 1
ATOM 1017 C C . LEU A 1 129 ? 11.151 -6.852 11.897 1.00 83.38 129 LEU A C 1
ATOM 1019 O O . LEU A 1 129 ? 10.438 -7.830 12.104 1.00 83.38 129 LEU A O 1
ATOM 1023 N N . LEU A 1 130 ? 11.522 -6.025 12.869 1.00 87.00 130 LEU A N 1
ATOM 1024 C CA . LEU A 1 130 ? 10.964 -6.076 14.212 1.00 87.00 130 LEU A CA 1
ATOM 1025 C C . LEU A 1 130 ? 9.540 -5.513 14.179 1.00 87.00 130 LEU A C 1
ATOM 1027 O O . LEU A 1 130 ? 9.336 -4.336 13.879 1.00 87.00 130 LEU A O 1
ATOM 1031 N N . THR A 1 131 ? 8.567 -6.363 14.485 1.00 90.44 131 THR A N 1
ATOM 1032 C CA . THR A 1 131 ? 7.139 -6.048 14.425 1.00 90.44 131 THR A CA 1
ATOM 1033 C C . THR A 1 131 ? 6.565 -5.835 15.824 1.00 90.44 131 THR A C 1
ATOM 1035 O O . THR A 1 131 ? 6.897 -6.538 16.778 1.00 90.44 131 THR A O 1
ATOM 1038 N N . SER A 1 132 ? 5.671 -4.857 15.949 1.00 91.56 132 SER A N 1
ATOM 1039 C CA . SER A 1 132 ? 4.889 -4.614 17.167 1.00 91.56 132 SER A CA 1
ATOM 1040 C C . SER A 1 132 ? 3.601 -5.448 17.199 1.00 91.56 132 SER A C 1
ATOM 1042 O O . SER A 1 132 ? 3.056 -5.697 18.271 1.00 91.56 132 SER A O 1
ATOM 1044 N N . ALA A 1 133 ? 3.109 -5.879 16.033 1.00 92.81 133 ALA A N 1
ATOM 1045 C CA . ALA A 1 133 ? 1.969 -6.778 15.879 1.00 92.81 133 ALA A CA 1
ATOM 1046 C C . ALA A 1 133 ? 1.978 -7.452 14.498 1.00 92.81 133 ALA A C 1
ATOM 1048 O O . ALA A 1 133 ? 2.504 -6.895 13.527 1.00 92.81 133 ALA A O 1
ATOM 1049 N N . GLU A 1 134 ? 1.371 -8.639 14.420 1.00 92.88 134 GLU A N 1
ATOM 1050 C CA . GLU A 1 134 ? 1.302 -9.445 13.201 1.00 92.88 134 GLU A CA 1
ATOM 1051 C C . GLU A 1 134 ? -0.067 -10.100 13.000 1.00 92.88 134 GLU A C 1
ATOM 1053 O O . GLU A 1 134 ? -0.728 -10.477 13.971 1.00 92.88 134 GLU A O 1
ATOM 1058 N N . TRP A 1 135 ? -0.451 -10.310 11.737 1.00 93.44 135 TRP A N 1
ATOM 1059 C CA . TRP A 1 135 ? -1.684 -11.007 11.367 1.00 93.44 135 TRP A CA 1
ATOM 1060 C C . TRP A 1 135 ? -1.475 -12.002 10.227 1.00 93.44 135 TRP A C 1
ATOM 1062 O O . TRP A 1 135 ? -0.751 -11.741 9.268 1.00 93.44 135 TRP A O 1
ATOM 1072 N N . LEU A 1 136 ? -2.219 -13.108 10.289 1.00 92.88 136 LEU A N 1
ATOM 1073 C CA . LEU A 1 136 ? -2.571 -13.845 9.079 1.00 92.88 136 LEU A CA 1
ATOM 1074 C C . LEU A 1 136 ? -3.595 -13.024 8.294 1.00 92.88 136 LEU A C 1
ATOM 1076 O O . LEU A 1 136 ? -4.591 -12.567 8.861 1.00 92.88 136 LEU A O 1
ATOM 1080 N N . TRP A 1 137 ? -3.354 -12.854 6.997 1.00 93.19 137 TRP A N 1
ATOM 1081 C CA . TRP A 1 137 ? -4.181 -12.040 6.109 1.00 93.19 137 TRP A CA 1
ATOM 1082 C C . TRP A 1 137 ? -5.653 -12.461 6.127 1.00 93.19 137 TRP A C 1
ATOM 1084 O O . TRP A 1 137 ? -6.537 -11.624 6.280 1.00 93.19 137 TRP A O 1
ATOM 1094 N N . GLU A 1 138 ? -5.933 -13.760 6.052 1.00 90.50 138 GLU A N 1
ATOM 1095 C CA . GLU A 1 138 ? -7.307 -14.271 6.089 1.00 90.50 138 GLU A CA 1
ATOM 1096 C C . GLU A 1 138 ? -8.002 -13.928 7.411 1.00 90.50 138 GLU A C 1
ATOM 1098 O O . GLU A 1 138 ? -9.112 -13.397 7.408 1.00 90.50 138 GLU A O 1
ATOM 1103 N N . SER A 1 139 ? -7.319 -14.123 8.543 1.00 90.38 139 SER A N 1
ATOM 1104 C CA . SER A 1 139 ? -7.855 -13.788 9.867 1.00 90.38 139 SER A CA 1
ATOM 1105 C C . SER A 1 139 ? -8.117 -12.290 10.028 1.00 90.38 139 SER A C 1
ATOM 1107 O O . SER A 1 139 ? -9.092 -11.899 10.667 1.00 90.38 139 SER A O 1
ATOM 1109 N N . LEU A 1 140 ? -7.278 -11.443 9.428 1.00 91.69 140 LEU A N 1
ATOM 1110 C CA . LEU A 1 140 ? -7.470 -9.994 9.418 1.00 91.69 140 LEU A CA 1
ATOM 1111 C C . LEU A 1 140 ? -8.770 -9.602 8.699 1.00 91.69 140 LEU A C 1
ATOM 1113 O O . LEU A 1 140 ? -9.478 -8.702 9.150 1.00 91.69 140 LEU A O 1
ATOM 1117 N N . LEU A 1 141 ? -9.116 -10.312 7.621 1.00 90.12 141 LEU A N 1
ATOM 1118 C CA . LEU A 1 141 ? -10.330 -10.073 6.838 1.00 90.12 141 LEU A CA 1
ATOM 1119 C C . LEU A 1 141 ? -11.587 -10.731 7.439 1.00 90.12 141 LEU A C 1
ATOM 1121 O O . LEU A 1 141 ? -12.676 -10.162 7.359 1.00 90.12 141 LEU A O 1
ATOM 1125 N N . GLU A 1 142 ? -11.481 -11.897 8.081 1.00 80.69 142 GLU A N 1
ATOM 1126 C CA . GLU A 1 142 ? -12.619 -12.635 8.666 1.00 80.69 142 GLU A CA 1
ATOM 1127 C C . GLU A 1 142 ? -13.346 -11.879 9.784 1.00 80.69 142 GLU A C 1
ATOM 1129 O O . GLU A 1 142 ? -14.567 -11.989 9.955 1.00 80.69 142 GLU A O 1
ATOM 1134 N N . VAL A 1 143 ? -12.607 -11.076 10.545 1.00 60.94 143 VAL A N 1
ATOM 1135 C CA . VAL A 1 143 ? -13.115 -10.334 11.705 1.00 60.94 143 VAL A CA 1
ATOM 1136 C C . VAL A 1 143 ? -14.172 -9.283 11.310 1.00 60.94 143 VAL A C 1
ATOM 1138 O O . VAL A 1 143 ? -14.967 -8.844 12.155 1.00 60.94 143 VAL A O 1
ATOM 1141 N N . SER A 1 144 ? -14.239 -8.910 10.028 1.00 56.53 144 SER A N 1
ATOM 1142 C CA . SER A 1 144 ? -15.282 -8.043 9.464 1.00 56.53 144 SER A CA 1
ATOM 1143 C C . SER A 1 144 ? -16.589 -8.795 9.158 1.00 56.53 144 SER A C 1
ATOM 1145 O O . SER A 1 144 ? -17.679 -8.259 9.378 1.00 56.53 144 SER A O 1
ATOM 1147 N N . ASN A 1 145 ? -16.507 -10.065 8.746 1.00 51.50 145 ASN A N 1
ATOM 1148 C CA . ASN A 1 145 ? -17.662 -10.875 8.352 1.00 51.50 145 ASN A CA 1
ATOM 1149 C C . ASN A 1 145 ? -18.561 -11.235 9.548 1.00 51.50 145 ASN A C 1
ATOM 1151 O O . ASN A 1 145 ? -19.785 -11.228 9.424 1.00 51.50 145 ASN A O 1
ATOM 1155 N N . THR A 1 146 ? -17.974 -11.506 10.717 1.00 50.88 146 THR A N 1
ATOM 1156 C CA . THR A 1 146 ? -18.696 -11.921 11.937 1.00 50.88 146 THR A CA 1
ATOM 1157 C C . THR A 1 146 ? -19.489 -10.794 12.606 1.00 50.88 146 THR A C 1
ATOM 1159 O O . THR A 1 146 ? -20.464 -11.065 13.305 1.00 50.88 146 THR A O 1
ATOM 1162 N N . LYS A 1 147 ? -19.139 -9.521 12.366 1.00 49.38 147 LYS A N 1
ATOM 1163 C CA . LYS A 1 147 ? -19.871 -8.353 12.898 1.00 49.38 147 LYS A CA 1
ATOM 1164 C C . LYS A 1 147 ? -20.832 -7.699 11.898 1.00 49.38 147 LYS A C 1
ATOM 1166 O O . LYS A 1 147 ? -21.412 -6.662 12.228 1.00 49.38 147 LYS A O 1
ATOM 1171 N N . ARG A 1 148 ? -21.086 -8.319 10.733 1.00 48.16 148 ARG A N 1
ATOM 1172 C CA . ARG A 1 148 ? -22.107 -7.863 9.762 1.00 48.16 148 ARG A CA 1
ATOM 1173 C C . ARG A 1 148 ? -23.484 -7.608 10.389 1.00 48.16 148 ARG A C 1
ATOM 1175 O O . ARG A 1 148 ? -24.220 -6.765 9.895 1.00 48.16 148 ARG A O 1
ATOM 1182 N N . HIS A 1 149 ? -23.821 -8.274 11.493 1.00 42.69 149 HIS A N 1
ATOM 1183 C CA . HIS A 1 149 ? -25.101 -8.082 12.181 1.00 42.69 149 HIS A CA 1
ATOM 1184 C C . HIS A 1 149 ? -25.198 -6.817 13.058 1.00 42.69 149 HIS A C 1
ATOM 1186 O O . HIS A 1 149 ? -26.286 -6.530 13.543 1.00 42.69 149 HIS A O 1
ATOM 1192 N N . ILE A 1 150 ? -24.112 -6.060 13.282 1.00 46.66 150 ILE A N 1
ATOM 1193 C CA . ILE A 1 150 ? -24.107 -4.945 14.256 1.00 46.66 150 ILE A CA 1
ATOM 1194 C C . ILE A 1 150 ? -23.771 -3.577 13.625 1.00 46.66 150 ILE A C 1
ATOM 1196 O O . ILE A 1 150 ? -24.111 -2.546 14.197 1.00 46.66 150 ILE A O 1
ATOM 1200 N N . LEU A 1 151 ? -23.173 -3.516 12.430 1.00 42.28 151 LEU A N 1
ATOM 1201 C CA . LEU A 1 151 ? -22.708 -2.255 11.826 1.00 42.28 151 LEU A CA 1
ATOM 1202 C C . LEU A 1 151 ? -23.320 -2.003 10.437 1.00 42.28 151 LEU A C 1
ATOM 1204 O O . LEU A 1 151 ? -22.628 -2.026 9.428 1.00 42.28 151 LEU A O 1
ATOM 1208 N N . HIS A 1 152 ? -24.622 -1.702 10.380 1.00 41.97 152 HIS A N 1
ATOM 1209 C CA . HIS A 1 152 ? -25.278 -1.157 9.177 1.00 41.97 152 HIS A CA 1
ATOM 1210 C C . HIS A 1 152 ? -25.206 0.385 9.133 1.00 41.97 152 HIS A C 1
ATOM 1212 O O . HIS A 1 152 ? -26.202 1.081 8.936 1.00 41.97 152 HIS A O 1
ATOM 1218 N N . LYS A 1 153 ? -24.023 0.960 9.361 1.00 40.84 153 LYS A N 1
ATOM 1219 C CA . LYS A 1 153 ? -23.795 2.379 9.051 1.00 40.84 153 LYS A CA 1
ATOM 1220 C C . LYS A 1 153 ? -22.305 2.670 8.902 1.00 40.84 153 LYS A C 1
ATOM 1222 O O . LYS A 1 153 ? -21.712 3.358 9.727 1.00 40.84 153 LYS A O 1
ATOM 1227 N N . CYS A 1 154 ? -21.690 2.131 7.853 1.00 42.53 154 CYS A N 1
ATOM 1228 C CA . CYS A 1 154 ? -20.525 2.807 7.295 1.00 42.53 154 CYS A CA 1
ATOM 1229 C C . CYS A 1 154 ? -21.055 4.110 6.697 1.00 42.53 154 CYS A C 1
ATOM 1231 O O . CYS A 1 154 ? -21.894 4.086 5.801 1.00 42.53 154 CYS A O 1
ATOM 1233 N N . VAL A 1 155 ? -20.654 5.235 7.281 1.00 42.19 155 VAL A N 1
ATOM 1234 C CA . VAL A 1 155 ? -20.766 6.530 6.614 1.00 42.19 155 VAL A CA 1
ATOM 1235 C C . VAL A 1 155 ? -19.994 6.371 5.310 1.00 42.19 155 VAL A C 1
ATOM 1237 O O . VAL A 1 155 ? -18.822 6.004 5.355 1.00 42.19 155 VAL A O 1
ATOM 1240 N N . GLU A 1 156 ? -20.671 6.550 4.178 1.00 43.00 156 GLU A N 1
ATOM 1241 C CA . GLU A 1 156 ? -20.024 6.728 2.880 1.00 43.00 156 GLU A CA 1
ATOM 1242 C C . GLU A 1 156 ? -19.121 7.952 3.022 1.00 43.00 156 GLU A C 1
ATOM 1244 O O . GLU A 1 156 ? -19.582 9.091 3.030 1.00 43.00 156 GLU A O 1
ATOM 1249 N N . SER A 1 157 ? -17.847 7.714 3.303 1.00 47.22 157 SER A N 1
ATOM 1250 C CA . SER A 1 157 ? -16.838 8.752 3.297 1.00 47.22 157 SER A CA 1
ATOM 1251 C C . SER A 1 157 ? -16.413 8.970 1.849 1.00 47.22 157 SER A C 1
ATOM 1253 O O . SER A 1 157 ? -16.238 8.017 1.093 1.00 47.22 157 SER A O 1
ATOM 1255 N N . GLU A 1 158 ? -16.259 10.232 1.457 1.00 54.72 158 GLU A N 1
ATOM 1256 C CA . GLU A 1 158 ? -15.887 10.681 0.106 1.00 54.72 158 GLU A CA 1
ATOM 1257 C C . GLU A 1 158 ? -14.426 10.342 -0.269 1.00 54.72 158 GLU A C 1
ATOM 1259 O O . GLU A 1 158 ? -13.777 11.076 -1.007 1.00 54.72 158 GLU A O 1
ATOM 1264 N N . PHE A 1 159 ? -13.861 9.245 0.240 1.00 57.62 159 PHE A N 1
ATOM 1265 C CA . PHE A 1 159 ? -12.519 8.808 -0.136 1.00 57.62 159 PHE A CA 1
ATOM 1266 C C . PHE A 1 159 ? -12.618 7.906 -1.365 1.00 57.62 159 PHE A C 1
ATOM 1268 O O . PHE A 1 159 ? -12.761 6.691 -1.252 1.00 57.62 159 PHE A O 1
ATOM 1275 N N . THR A 1 160 ? -12.541 8.504 -2.552 1.00 72.56 160 THR A N 1
ATOM 1276 C CA . THR A 1 160 ? -12.239 7.745 -3.772 1.00 72.56 160 THR A CA 1
ATOM 1277 C C . THR A 1 160 ? -10.724 7.634 -3.880 1.00 72.56 160 THR A C 1
ATOM 1279 O O . THR A 1 160 ? -10.037 8.646 -3.981 1.00 72.56 160 THR A O 1
ATOM 1282 N N . GLY A 1 161 ? -10.194 6.415 -3.797 1.00 76.69 161 GLY A N 1
ATOM 1283 C CA . GLY A 1 161 ? -8.765 6.159 -3.950 1.00 76.69 161 GLY A CA 1
ATOM 1284 C C . GLY A 1 161 ? -8.315 6.413 -5.387 1.00 76.69 161 GLY A C 1
ATOM 1285 O O . GLY A 1 161 ? -8.990 5.988 -6.328 1.00 76.69 161 GLY A O 1
ATOM 1286 N N . MET A 1 162 ? -7.182 7.094 -5.547 1.00 88.06 162 MET A N 1
ATOM 1287 C CA . MET A 1 162 ? -6.607 7.442 -6.849 1.00 88.06 162 MET A CA 1
ATOM 1288 C C . MET A 1 162 ? -5.856 6.264 -7.483 1.00 88.06 162 MET A C 1
ATOM 1290 O O . MET A 1 162 ? -5.441 5.326 -6.798 1.00 88.06 162 MET A O 1
ATOM 1294 N N . PHE A 1 163 ? -5.667 6.324 -8.802 1.00 90.50 163 PHE A N 1
ATOM 1295 C CA . PHE A 1 163 ? -4.807 5.407 -9.547 1.00 90.50 163 PHE A CA 1
ATOM 1296 C C . PHE A 1 163 ? -3.554 6.158 -9.994 1.00 90.50 163 PHE A C 1
ATOM 1298 O O . PHE A 1 163 ? -3.666 7.206 -10.611 1.00 90.50 163 PHE A O 1
ATOM 1305 N N . SER A 1 164 ? -2.367 5.631 -9.732 1.00 90.31 164 SER A N 1
ATOM 1306 C CA . SER A 1 164 ? -1.098 6.270 -10.063 1.00 90.31 164 SER A CA 1
ATOM 1307 C C . SER A 1 164 ? -0.129 5.291 -10.717 1.00 90.31 164 SER A C 1
ATOM 1309 O O . SER A 1 164 ? -0.145 4.074 -10.500 1.00 90.31 164 SER A O 1
ATOM 1311 N N . CYS A 1 165 ? 0.740 5.818 -11.570 1.00 89.81 165 CYS A N 1
ATOM 1312 C CA . CYS A 1 165 ? 1.821 5.090 -12.207 1.00 89.81 165 CYS A CA 1
ATOM 1313 C C . CYS A 1 165 ? 3.155 5.588 -11.659 1.00 89.81 165 CYS A C 1
ATOM 1315 O O . CYS A 1 165 ? 3.677 6.601 -12.119 1.00 89.81 165 CYS A O 1
ATOM 1317 N N . LEU A 1 166 ? 3.761 4.840 -10.733 1.00 85.38 166 LEU A N 1
ATOM 1318 C CA . LEU A 1 166 ? 5.046 5.226 -10.133 1.00 85.38 166 LEU A CA 1
ATOM 1319 C C . LEU A 1 166 ? 6.211 5.158 -11.129 1.00 85.38 166 LEU A C 1
ATOM 1321 O O . LEU A 1 166 ? 7.277 5.718 -10.887 1.00 85.38 166 LEU A O 1
ATOM 1325 N N . LEU A 1 167 ? 6.043 4.450 -12.252 1.00 86.44 167 LEU A N 1
ATOM 1326 C CA . LEU A 1 167 ? 7.030 4.454 -13.330 1.00 86.44 167 LEU A CA 1
ATOM 1327 C C . LEU A 1 167 ? 7.064 5.808 -14.046 1.00 86.44 167 LEU A C 1
ATOM 1329 O O . LEU A 1 167 ? 8.147 6.346 -14.252 1.00 86.44 167 LEU A O 1
ATOM 1333 N N . CYS A 1 168 ? 5.893 6.328 -14.412 1.00 88.88 168 CYS A N 1
ATOM 1334 C CA . CYS A 1 168 ? 5.754 7.556 -15.191 1.00 88.88 168 CYS A CA 1
ATOM 1335 C C . CYS A 1 168 ? 5.550 8.806 -14.325 1.00 88.88 168 CYS A C 1
ATOM 1337 O O . CYS A 1 168 ? 5.577 9.901 -14.873 1.00 88.88 168 CYS A O 1
ATOM 1339 N N . ILE A 1 169 ? 5.359 8.638 -13.010 1.00 86.19 169 ILE A N 1
ATOM 1340 C CA . ILE A 1 169 ? 5.008 9.700 -12.057 1.00 86.19 169 ILE A CA 1
ATOM 1341 C C . ILE A 1 169 ? 3.750 10.423 -12.554 1.00 86.19 169 ILE A C 1
ATOM 1343 O O . ILE A 1 169 ? 3.768 11.600 -12.908 1.00 86.19 169 ILE A O 1
ATOM 1347 N N . PHE A 1 170 ? 2.674 9.650 -12.702 1.00 88.25 170 PHE A N 1
ATOM 1348 C CA . PHE A 1 170 ? 1.441 10.112 -13.327 1.00 88.25 170 PHE A CA 1
ATOM 1349 C C . PHE A 1 170 ? 0.214 9.599 -12.581 1.00 88.25 170 PHE A C 1
ATOM 1351 O O . PHE A 1 170 ? 0.070 8.386 -12.414 1.00 88.25 170 PHE A O 1
ATOM 1358 N N . ASP A 1 171 ? -0.669 10.518 -12.205 1.00 90.62 171 ASP A N 1
ATOM 1359 C CA . ASP A 1 171 ? -1.933 10.227 -11.536 1.00 90.62 171 ASP A CA 1
ATOM 1360 C C . ASP A 1 171 ? -3.093 10.196 -12.532 1.00 90.62 171 ASP A C 1
ATOM 1362 O O . ASP A 1 171 ? -3.134 10.943 -13.509 1.00 90.62 171 ASP A O 1
ATOM 1366 N N . CYS A 1 172 ? -4.039 9.301 -12.282 1.00 90.44 172 CYS A N 1
ATOM 1367 C CA . CYS A 1 172 ? -5.209 9.024 -13.099 1.00 90.44 172 CYS A CA 1
ATOM 1368 C C . CYS A 1 172 ? -6.467 9.151 -12.236 1.00 90.44 172 CYS A C 1
ATOM 1370 O O . CYS A 1 172 ? -6.558 8.577 -11.146 1.00 90.44 172 CYS A O 1
ATOM 1372 N N . GLU A 1 173 ? -7.459 9.872 -12.754 1.00 87.00 173 GLU A N 1
ATOM 1373 C CA . GLU A 1 173 ? -8.727 10.118 -12.059 1.00 87.00 173 GLU A CA 1
ATOM 1374 C C . GLU A 1 173 ? -9.670 8.908 -12.127 1.00 87.00 173 GLU A C 1
ATOM 1376 O O . GLU A 1 173 ? -10.519 8.727 -11.254 1.00 87.00 173 GLU A O 1
ATOM 1381 N N . SER A 1 174 ? -9.511 8.047 -13.137 1.00 89.38 174 SER A N 1
ATOM 1382 C CA . SER A 1 174 ? -10.336 6.857 -13.330 1.00 89.38 174 SER A CA 1
ATOM 1383 C C . SER A 1 174 ? -9.521 5.603 -13.661 1.00 89.38 174 SER A C 1
ATOM 1385 O O . SER A 1 174 ? -8.373 5.661 -14.111 1.00 89.38 174 SER A O 1
ATOM 1387 N N . LEU A 1 175 ? -10.145 4.435 -13.466 1.00 90.19 175 LEU A N 1
ATOM 1388 C CA . LEU A 1 175 ? -9.567 3.152 -13.873 1.00 90.19 175 LEU A CA 1
ATOM 1389 C C . LEU A 1 175 ? -9.368 3.072 -15.397 1.00 90.19 175 LEU A C 1
ATOM 1391 O O . LEU A 1 175 ? -8.430 2.417 -15.853 1.00 90.19 175 LEU A O 1
ATOM 1395 N N . ASP A 1 176 ? -10.236 3.720 -16.174 1.00 91.19 176 ASP A N 1
ATOM 1396 C CA . ASP A 1 176 ? -10.149 3.719 -17.634 1.00 91.19 176 ASP A CA 1
ATOM 1397 C C . ASP A 1 176 ? -8.945 4.541 -18.105 1.00 91.19 176 ASP A C 1
ATOM 1399 O O . ASP A 1 176 ? -8.118 4.009 -18.848 1.00 91.19 176 ASP A O 1
ATOM 1403 N N . ASP A 1 177 ? -8.763 5.757 -17.575 1.00 92.12 177 ASP A N 1
ATOM 1404 C CA . ASP A 1 177 ? -7.588 6.598 -17.864 1.00 92.12 177 ASP A CA 1
ATOM 1405 C C . ASP A 1 177 ? -6.294 5.878 -17.483 1.00 92.12 177 ASP A C 1
ATOM 1407 O O . ASP A 1 177 ? -5.312 5.869 -18.226 1.00 92.12 177 ASP A O 1
ATOM 1411 N N . PHE A 1 178 ? -6.306 5.201 -16.334 1.00 91.50 178 PHE A N 1
ATOM 1412 C CA . PHE A 1 178 ? -5.168 4.426 -15.867 1.00 91.50 178 PHE A CA 1
ATOM 1413 C C . PHE A 1 178 ? -4.818 3.279 -16.817 1.00 91.50 178 PHE A C 1
ATOM 1415 O O . PHE A 1 178 ? -3.650 3.050 -17.138 1.00 91.50 178 PHE A O 1
ATOM 1422 N N . LYS A 1 179 ? -5.816 2.551 -17.317 1.00 91.00 179 LYS A N 1
ATOM 1423 C CA . LYS A 1 179 ? -5.600 1.467 -18.283 1.00 91.00 179 LYS A CA 1
ATOM 1424 C C . LYS A 1 179 ? -5.157 1.974 -19.645 1.00 91.00 179 LYS A C 1
ATOM 1426 O O . LYS A 1 179 ? -4.310 1.331 -20.275 1.00 91.00 179 LYS A O 1
ATOM 1431 N N . GLU A 1 180 ? -5.719 3.088 -20.095 1.00 93.19 180 GLU A N 1
ATOM 1432 C CA . GLU A 1 180 ? -5.301 3.756 -21.321 1.00 93.19 180 GLU A CA 1
ATOM 1433 C C . GLU A 1 180 ? -3.835 4.187 -21.209 1.00 93.19 180 GLU A C 1
ATOM 1435 O O . GLU A 1 180 ? -3.023 3.820 -22.063 1.00 93.19 180 GLU A O 1
ATOM 1440 N N . HIS A 1 181 ? -3.462 4.831 -20.098 1.00 93.44 181 HIS A N 1
ATOM 1441 C CA . HIS A 1 181 ? -2.084 5.201 -19.789 1.00 93.44 181 HIS A CA 1
ATOM 1442 C C . HIS A 1 181 ? -1.141 3.994 -19.855 1.00 93.44 181 HIS A C 1
ATOM 1444 O O . HIS A 1 181 ? -0.143 4.028 -20.576 1.00 93.44 181 HIS A O 1
ATOM 1450 N N . LEU A 1 182 ? -1.459 2.896 -19.165 1.00 90.81 182 LEU A N 1
ATOM 1451 C CA . LEU A 1 182 ? -0.608 1.697 -19.151 1.00 90.81 182 LEU A CA 1
ATOM 1452 C C . LEU A 1 182 ? -0.526 0.987 -20.509 1.00 90.81 182 LEU A C 1
ATOM 1454 O O . LEU A 1 182 ? 0.403 0.216 -20.751 1.00 90.81 182 LEU A O 1
ATOM 1458 N N . SER A 1 183 ? -1.489 1.237 -21.396 1.00 91.94 183 SER A N 1
ATOM 1459 C CA . SER A 1 183 ? -1.505 0.716 -22.768 1.00 91.94 183 SER A CA 1
ATOM 1460 C C . SER A 1 183 ? -0.833 1.661 -23.772 1.00 91.94 183 SER A C 1
ATOM 1462 O O . SER A 1 183 ? -0.666 1.298 -24.939 1.00 91.94 183 SER A O 1
ATOM 1464 N N . SER A 1 184 ? -0.435 2.861 -23.339 1.00 94.62 184 SER A N 1
ATOM 1465 C CA . SER A 1 184 ? 0.185 3.876 -24.188 1.00 94.62 184 SER A CA 1
ATOM 1466 C C . SER A 1 184 ? 1.583 3.469 -24.669 1.00 94.62 184 SER A C 1
ATOM 1468 O O . SER A 1 184 ? 2.309 2.671 -24.052 1.00 94.62 184 SER A O 1
ATOM 1470 N N . LYS A 1 185 ? 1.994 4.044 -25.805 1.00 95.25 185 LYS A N 1
ATOM 1471 C CA . LYS A 1 185 ? 3.341 3.831 -26.355 1.00 95.25 185 LYS A CA 1
ATOM 1472 C C . LYS A 1 185 ? 4.397 4.490 -25.475 1.00 95.25 185 LYS A C 1
ATOM 1474 O O . LYS A 1 185 ? 5.507 3.978 -25.373 1.00 95.25 185 LYS A O 1
ATOM 1479 N N . GLU A 1 186 ? 4.039 5.599 -24.846 1.00 93.56 186 GLU A N 1
ATOM 1480 C CA . GLU A 1 186 ? 4.847 6.389 -23.930 1.00 93.56 186 GLU A CA 1
ATOM 1481 C C . GLU A 1 186 ? 5.208 5.552 -22.704 1.00 93.56 186 GLU A C 1
ATOM 1483 O O . GLU A 1 186 ? 6.393 5.348 -22.439 1.00 93.56 186 GLU A O 1
ATOM 1488 N N . HIS A 1 187 ? 4.204 4.965 -22.042 1.00 92.69 187 HIS A N 1
ATOM 1489 C CA . HIS A 1 187 ? 4.419 4.052 -20.922 1.00 92.69 187 HIS A CA 1
ATOM 1490 C C . HIS A 1 187 ? 5.286 2.858 -21.335 1.00 92.69 187 HIS A C 1
ATOM 1492 O O . HIS A 1 187 ? 6.285 2.552 -20.690 1.00 92.69 187 HIS A O 1
ATOM 1498 N N . THR A 1 188 ? 4.965 2.226 -22.468 1.00 92.25 188 THR A N 1
ATOM 1499 C CA . THR A 1 188 ? 5.738 1.087 -22.988 1.00 92.25 188 THR A CA 1
ATOM 1500 C C . THR A 1 188 ? 7.202 1.456 -23.254 1.00 92.25 188 THR A C 1
ATOM 1502 O O . THR A 1 188 ? 8.111 0.658 -23.017 1.00 92.25 188 THR A O 1
ATOM 1505 N N . LYS A 1 189 ? 7.464 2.656 -23.775 1.00 92.19 189 LYS A N 1
ATOM 1506 C CA . LYS A 1 189 ? 8.823 3.138 -24.039 1.00 92.19 189 LYS A CA 1
ATOM 1507 C C . LYS A 1 189 ? 9.588 3.368 -22.736 1.00 92.19 189 LYS A C 1
ATOM 1509 O O . LYS A 1 189 ? 10.733 2.929 -22.645 1.00 92.19 189 LYS A O 1
ATOM 1514 N N . GLU A 1 190 ? 8.957 4.009 -21.758 1.00 90.38 190 GLU A N 1
ATOM 1515 C CA . GLU A 1 190 ? 9.552 4.275 -20.446 1.00 90.38 190 GLU A CA 1
ATOM 1516 C C . GLU A 1 190 ? 9.877 2.971 -19.708 1.00 90.38 190 GLU A C 1
ATOM 1518 O O . GLU A 1 190 ? 10.988 2.781 -19.214 1.00 90.38 190 GLU A O 1
ATOM 1523 N N . ASP A 1 191 ? 8.947 2.016 -19.733 1.00 89.19 191 ASP A N 1
ATOM 1524 C CA . ASP A 1 191 ? 9.099 0.698 -19.117 1.00 89.19 191 ASP A CA 1
ATOM 1525 C C . ASP A 1 191 ? 10.296 -0.060 -19.707 1.00 89.19 191 ASP A C 1
ATOM 1527 O O . ASP A 1 191 ? 11.172 -0.546 -18.983 1.00 89.19 191 ASP A O 1
ATOM 1531 N N . ASN A 1 192 ? 10.410 -0.066 -21.038 1.00 89.88 192 ASN A N 1
ATOM 1532 C CA . ASN A 1 192 ? 11.536 -0.676 -21.742 1.00 89.88 192 ASN A CA 1
ATOM 1533 C C . ASN A 1 192 ? 12.867 0.028 -21.449 1.00 89.88 192 ASN A C 1
ATOM 1535 O O . ASN A 1 192 ? 13.882 -0.640 -21.218 1.00 89.88 192 ASN A O 1
ATOM 1539 N N . MET A 1 193 ? 12.878 1.364 -21.444 1.00 87.62 193 MET A N 1
ATOM 1540 C CA . MET A 1 193 ? 14.070 2.148 -21.130 1.00 87.62 193 MET A CA 1
ATOM 1541 C C . MET A 1 193 ? 14.558 1.822 -19.716 1.00 87.62 193 MET A C 1
ATOM 1543 O O . MET A 1 193 ? 15.710 1.413 -19.540 1.00 87.62 193 MET A O 1
ATOM 1547 N N . MET A 1 194 ? 13.676 1.894 -18.722 1.00 84.50 194 MET A N 1
ATOM 1548 C CA . MET A 1 194 ? 14.019 1.625 -17.328 1.00 84.50 194 MET A CA 1
ATOM 1549 C C . MET A 1 194 ? 14.436 0.171 -17.089 1.00 84.50 194 MET A C 1
ATOM 1551 O O . MET A 1 194 ? 15.399 -0.083 -16.359 1.00 84.50 194 MET A O 1
ATOM 1555 N N . ASN A 1 195 ? 13.791 -0.793 -17.750 1.00 86.25 195 ASN A N 1
ATOM 1556 C CA . ASN A 1 195 ? 14.201 -2.197 -17.706 1.00 86.25 195 ASN A CA 1
ATOM 1557 C C . ASN A 1 195 ? 15.618 -2.394 -18.271 1.00 86.25 195 ASN A C 1
ATOM 1559 O O . ASN A 1 195 ? 16.449 -3.063 -17.654 1.00 86.25 195 ASN A O 1
ATOM 1563 N N . SER A 1 196 ? 15.939 -1.762 -19.405 1.00 85.75 196 SER A N 1
ATOM 1564 C CA . SER A 1 196 ? 17.271 -1.861 -20.015 1.00 85.75 196 SER A CA 1
ATOM 1565 C C . SER A 1 196 ? 18.374 -1.302 -19.104 1.00 85.75 196 SER A C 1
ATOM 1567 O O . SER A 1 196 ? 19.413 -1.944 -18.909 1.00 85.75 196 SER A O 1
ATOM 1569 N N . HIS A 1 197 ? 18.119 -0.158 -18.459 1.00 83.50 197 HIS A N 1
ATOM 1570 C CA . HIS A 1 197 ? 19.023 0.430 -17.473 1.00 83.50 197 HIS A CA 1
ATOM 1571 C C . HIS A 1 197 ? 19.209 -0.485 -16.262 1.00 83.50 197 HIS A C 1
ATOM 1573 O O . HIS A 1 197 ? 20.345 -0.724 -15.841 1.00 83.50 197 HIS A O 1
ATOM 1579 N N . PHE A 1 198 ? 18.119 -1.048 -15.734 1.00 80.25 198 PHE A N 1
ATOM 1580 C CA . PHE A 1 198 ? 18.164 -1.976 -14.607 1.00 80.25 198 PHE A CA 1
ATOM 1581 C C . PHE A 1 198 ? 18.997 -3.227 -14.928 1.00 80.25 198 PHE A C 1
ATOM 1583 O O . PHE A 1 198 ? 19.886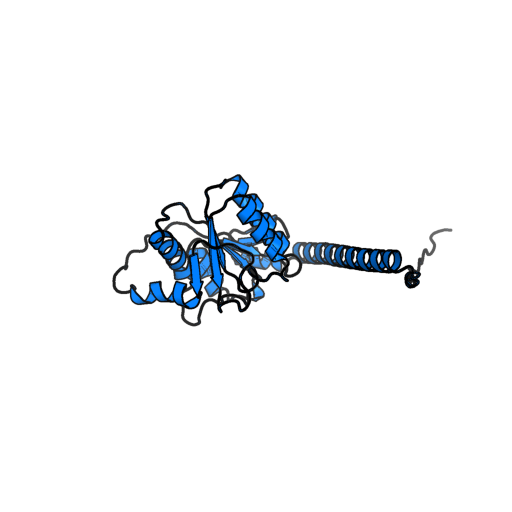 -3.601 -14.156 1.00 80.25 198 PHE A O 1
ATOM 1590 N N . GLN A 1 199 ? 18.776 -3.844 -16.092 1.00 83.31 199 GLN A N 1
ATOM 1591 C CA . GLN A 1 199 ? 19.528 -5.020 -16.538 1.00 83.31 199 GLN A CA 1
ATOM 1592 C C . GLN A 1 199 ? 21.017 -4.716 -16.726 1.00 83.31 199 GLN A C 1
ATOM 1594 O O . GLN A 1 199 ? 21.867 -5.496 -16.284 1.00 83.31 199 GLN A O 1
ATOM 1599 N N . SER A 1 200 ? 21.343 -3.569 -17.326 1.00 82.69 200 SER A N 1
ATOM 1600 C CA . SER A 1 200 ? 22.725 -3.115 -17.502 1.00 82.69 200 SER A CA 1
ATOM 1601 C C . SER A 1 200 ? 23.423 -2.893 -16.156 1.00 82.69 200 SER A C 1
ATOM 1603 O O . SER A 1 200 ? 24.510 -3.429 -15.918 1.00 82.69 200 SER A O 1
ATOM 1605 N N . ALA A 1 201 ? 22.770 -2.197 -15.220 1.00 79.38 201 ALA A N 1
ATOM 1606 C CA . ALA A 1 201 ? 23.294 -1.974 -13.875 1.00 79.38 201 ALA A CA 1
ATOM 1607 C C . ALA A 1 201 ? 23.500 -3.294 -13.112 1.00 79.38 201 ALA A C 1
ATOM 1609 O O . ALA A 1 201 ? 24.525 -3.484 -12.448 1.00 79.38 201 ALA A O 1
ATOM 1610 N N . HIS A 1 202 ? 22.561 -4.235 -13.235 1.00 78.69 202 HIS A N 1
ATOM 1611 C CA . HIS A 1 202 ? 22.675 -5.560 -12.632 1.00 78.69 202 HIS A CA 1
ATOM 1612 C C . HIS A 1 202 ? 23.849 -6.362 -13.220 1.00 78.69 202 HIS A C 1
ATOM 1614 O O . HIS A 1 202 ? 24.650 -6.931 -12.469 1.00 78.69 202 HIS A O 1
ATOM 1620 N N . LEU A 1 203 ? 24.009 -6.363 -14.550 1.00 83.12 203 LEU A N 1
ATOM 1621 C CA . LEU A 1 203 ? 25.145 -6.990 -15.227 1.00 83.12 203 LEU A CA 1
ATOM 1622 C C . LEU A 1 203 ? 26.469 -6.375 -14.760 1.00 83.12 203 LEU A C 1
ATOM 1624 O O . LEU A 1 203 ? 27.389 -7.110 -14.400 1.00 83.12 203 LEU A O 1
ATOM 1628 N N . HIS A 1 204 ? 26.549 -5.046 -14.701 1.00 79.75 204 HIS A N 1
ATOM 1629 C CA . HIS A 1 204 ? 27.745 -4.338 -14.257 1.00 79.75 204 HIS A CA 1
ATOM 1630 C C . HIS A 1 204 ? 28.112 -4.691 -12.807 1.00 79.75 204 HIS A C 1
ATOM 1632 O O . HIS A 1 204 ? 29.253 -5.060 -12.528 1.00 79.75 204 HIS A O 1
ATOM 1638 N N . ARG A 1 205 ? 27.137 -4.703 -11.884 1.00 81.06 205 ARG A N 1
ATOM 1639 C CA . ARG A 1 205 ? 27.349 -5.148 -10.492 1.00 81.06 205 ARG A CA 1
ATOM 1640 C C . ARG A 1 205 ? 27.860 -6.588 -10.420 1.00 81.06 205 ARG A C 1
ATOM 1642 O O . ARG A 1 205 ? 28.761 -6.875 -9.630 1.00 81.06 205 ARG A O 1
ATOM 1649 N N . ARG A 1 206 ? 27.312 -7.498 -11.233 1.00 82.50 206 ARG A N 1
ATOM 1650 C CA . ARG A 1 206 ? 27.752 -8.902 -11.281 1.00 82.50 206 ARG A CA 1
ATOM 1651 C C . ARG A 1 206 ? 29.187 -9.022 -11.791 1.00 82.50 206 ARG A C 1
ATOM 1653 O O . ARG A 1 206 ? 29.983 -9.724 -11.172 1.00 82.50 206 ARG A O 1
ATOM 1660 N N . LEU A 1 207 ? 29.529 -8.318 -12.870 1.00 84.88 207 LEU A N 1
ATOM 1661 C CA . LEU A 1 207 ? 30.888 -8.292 -13.414 1.00 84.88 207 LEU A CA 1
ATOM 1662 C C . LEU A 1 207 ? 31.889 -7.728 -12.400 1.00 84.88 207 LEU A C 1
ATOM 1664 O O . LEU A 1 207 ? 32.942 -8.329 -12.204 1.00 84.88 207 LEU A O 1
ATOM 1668 N N . ASN A 1 208 ? 31.532 -6.660 -11.682 1.00 82.00 208 ASN A N 1
ATOM 1669 C CA . ASN A 1 208 ? 32.377 -6.090 -10.630 1.00 82.00 208 ASN A CA 1
ATOM 1670 C C . ASN A 1 208 ? 32.600 -7.075 -9.472 1.00 82.00 208 ASN A C 1
ATOM 1672 O O . ASN A 1 208 ? 33.727 -7.232 -9.009 1.00 82.00 208 ASN A O 1
ATOM 1676 N N . LYS A 1 209 ? 31.561 -7.800 -9.028 1.00 83.31 209 LYS A N 1
ATOM 1677 C CA . LYS A 1 209 ? 31.710 -8.859 -8.009 1.00 83.31 209 LYS A CA 1
ATOM 1678 C C . LYS A 1 209 ? 32.647 -9.975 -8.476 1.00 83.31 209 LYS A C 1
ATOM 1680 O O . LYS A 1 209 ? 33.498 -10.409 -7.704 1.00 83.31 209 LYS A O 1
ATOM 1685 N N . ILE A 1 210 ? 32.508 -10.411 -9.729 1.00 83.75 210 ILE A N 1
ATOM 1686 C CA . ILE A 1 210 ? 33.368 -11.437 -10.329 1.00 83.75 210 ILE A CA 1
ATOM 1687 C C . ILE A 1 210 ? 34.819 -10.945 -10.389 1.00 83.75 210 ILE A C 1
ATOM 1689 O O . ILE A 1 210 ? 35.713 -11.633 -9.903 1.00 83.75 210 ILE A O 1
ATOM 1693 N N . ALA A 1 211 ? 35.057 -9.743 -10.915 1.00 82.50 211 ALA A N 1
ATOM 1694 C CA . ALA A 1 211 ? 36.391 -9.150 -10.985 1.00 82.50 211 ALA A CA 1
ATOM 1695 C C . ALA A 1 211 ? 37.038 -9.031 -9.593 1.00 82.50 211 ALA A C 1
ATOM 1697 O O . ALA A 1 211 ? 38.189 -9.426 -9.417 1.00 82.50 211 ALA A O 1
ATOM 1698 N N . ASN A 1 212 ? 36.277 -8.584 -8.589 1.00 84.50 212 ASN A N 1
ATOM 1699 C CA . ASN A 1 212 ? 36.741 -8.494 -7.203 1.00 84.50 212 ASN A CA 1
ATOM 1700 C C . ASN A 1 212 ? 37.081 -9.864 -6.600 1.00 84.50 212 ASN A C 1
ATOM 1702 O O . ASN A 1 212 ? 38.038 -9.969 -5.836 1.00 84.50 212 ASN A O 1
ATOM 1706 N N . TYR A 1 213 ? 36.322 -10.915 -6.928 1.00 85.56 213 TYR A N 1
ATOM 1707 C CA . TYR A 1 213 ? 36.652 -12.279 -6.516 1.00 85.56 213 TYR A CA 1
ATOM 1708 C C . TYR A 1 213 ? 37.985 -12.724 -7.123 1.00 85.56 213 TYR A C 1
ATOM 1710 O O . TYR A 1 213 ? 38.888 -13.084 -6.374 1.00 85.56 213 TYR A O 1
ATOM 1718 N N . TYR A 1 214 ? 38.141 -12.618 -8.447 1.00 82.06 214 TYR A N 1
ATOM 1719 C CA . TYR A 1 214 ? 39.369 -12.997 -9.157 1.00 82.06 214 TYR A CA 1
ATOM 1720 C C . TYR A 1 214 ? 40.599 -12.231 -8.651 1.00 82.06 214 TYR A C 1
ATOM 1722 O O . TYR A 1 214 ? 41.636 -12.842 -8.399 1.00 82.06 214 TYR A O 1
ATOM 1730 N N . HIS A 1 215 ? 40.454 -10.928 -8.387 1.00 79.69 215 HIS A N 1
ATOM 1731 C CA . HIS A 1 215 ? 41.491 -10.123 -7.742 1.00 79.69 215 HIS A CA 1
ATOM 1732 C C . HIS A 1 215 ? 41.864 -10.663 -6.351 1.00 79.69 215 HIS A C 1
ATOM 1734 O O . HIS A 1 215 ? 43.043 -10.757 -6.023 1.00 79.69 215 HIS A O 1
ATOM 1740 N N . LYS A 1 216 ? 40.880 -11.031 -5.519 1.00 82.75 216 LYS A N 1
ATOM 1741 C CA . LYS A 1 216 ? 41.127 -11.573 -4.171 1.00 82.75 216 LYS A CA 1
ATOM 1742 C C . LYS A 1 216 ? 41.789 -12.950 -4.184 1.00 82.75 216 LYS A C 1
ATOM 1744 O O . LYS A 1 216 ? 42.603 -13.218 -3.310 1.00 82.75 216 LYS A O 1
ATOM 1749 N N . VAL A 1 217 ? 41.440 -13.819 -5.135 1.00 87.44 217 VAL A N 1
ATOM 1750 C CA . VAL A 1 217 ? 41.973 -15.193 -5.204 1.00 87.44 217 VAL A CA 1
ATOM 1751 C C . VAL A 1 217 ? 43.237 -15.327 -6.064 1.00 87.44 217 VAL A C 1
ATOM 1753 O O . VAL A 1 217 ? 43.743 -16.433 -6.220 1.00 87.44 217 VAL A O 1
ATOM 1756 N N . GLY A 1 218 ? 43.755 -14.229 -6.628 1.00 76.75 218 GLY A N 1
ATOM 1757 C CA . GLY A 1 218 ? 44.996 -14.217 -7.416 1.00 76.75 218 GLY A CA 1
ATOM 1758 C C . GLY A 1 218 ? 44.894 -14.875 -8.798 1.00 76.75 218 GLY A C 1
ATOM 1759 O O . GLY A 1 218 ? 45.915 -15.120 -9.436 1.00 76.75 218 GLY A O 1
ATOM 1760 N N . TYR A 1 219 ? 43.680 -15.159 -9.278 1.00 71.94 219 TYR A N 1
ATOM 1761 C CA . TYR A 1 219 ? 43.450 -15.735 -10.603 1.00 71.94 219 TYR A CA 1
ATOM 1762 C C . TYR A 1 219 ? 43.155 -14.629 -11.627 1.00 71.94 219 TYR A C 1
ATOM 1764 O O . TYR A 1 219 ? 42.399 -13.703 -11.325 1.00 71.94 219 TYR A O 1
ATOM 1772 N N . PRO A 1 220 ? 43.681 -14.711 -12.862 1.00 67.62 220 PRO A N 1
ATOM 1773 C CA . PRO A 1 220 ? 43.352 -13.743 -13.899 1.00 67.62 220 PRO A CA 1
ATOM 1774 C C . PRO A 1 220 ? 41.861 -13.847 -14.281 1.00 67.62 220 PRO A C 1
ATOM 1776 O O . PRO A 1 220 ? 41.357 -14.960 -14.465 1.00 67.62 220 PRO A O 1
ATOM 1779 N N . PRO A 1 221 ? 41.138 -12.718 -14.419 1.00 65.56 221 PRO A N 1
ATOM 1780 C CA . PRO A 1 221 ? 39.726 -12.741 -14.781 1.00 65.56 221 PRO A CA 1
ATOM 1781 C C . PRO A 1 221 ? 39.516 -13.322 -16.194 1.00 65.56 221 PRO A C 1
ATOM 1783 O O . PRO A 1 221 ? 40.374 -13.155 -17.069 1.00 65.56 221 PRO A O 1
ATOM 1786 N N . PRO A 1 222 ? 38.369 -13.976 -16.465 1.00 66.25 222 PRO A N 1
ATOM 1787 C CA . PRO A 1 222 ? 38.053 -14.500 -17.789 1.00 66.25 222 PRO A CA 1
ATOM 1788 C C . PRO A 1 222 ? 38.052 -13.380 -18.836 1.00 66.25 222 PRO A C 1
ATOM 1790 O O . PRO A 1 222 ? 37.425 -12.339 -18.637 1.00 66.25 222 PRO A O 1
ATOM 1793 N N . LYS A 1 223 ? 38.715 -13.595 -19.981 1.00 63.81 223 LYS A N 1
ATOM 1794 C CA . LYS A 1 223 ? 38.689 -12.645 -21.105 1.00 63.81 223 LYS A CA 1
ATOM 1795 C C . LYS A 1 223 ? 37.253 -12.528 -21.631 1.00 63.81 223 LYS A C 1
ATOM 1797 O O . LYS A 1 223 ? 36.754 -13.448 -22.279 1.00 63.81 223 LYS A O 1
ATOM 1802 N N . THR A 1 224 ? 36.583 -11.408 -21.374 1.00 56.59 224 THR A N 1
ATOM 1803 C CA . THR A 1 224 ? 35.275 -11.111 -21.965 1.00 56.59 224 THR A CA 1
ATOM 1804 C C . THR A 1 224 ? 35.443 -10.916 -23.474 1.00 56.59 224 THR A C 1
ATOM 1806 O O . THR A 1 224 ? 36.139 -10.010 -23.931 1.00 56.59 224 THR A O 1
ATOM 1809 N N . LYS A 1 225 ? 34.824 -11.785 -24.284 1.00 47.22 225 LYS A N 1
ATOM 1810 C CA . LYS A 1 225 ? 34.730 -11.574 -25.735 1.00 47.22 225 LYS A CA 1
ATOM 1811 C C . LYS A 1 225 ? 33.826 -10.360 -25.973 1.00 47.22 225 LYS A C 1
ATOM 1813 O O . LYS A 1 225 ? 32.610 -10.477 -25.850 1.00 47.22 225 LYS A O 1
ATOM 1818 N N . ARG A 1 226 ? 34.401 -9.199 -26.302 1.00 44.94 226 ARG A N 1
ATOM 1819 C CA . ARG A 1 226 ? 33.637 -8.082 -26.883 1.00 44.94 226 ARG A CA 1
ATOM 1820 C C . ARG A 1 226 ? 32.990 -8.586 -28.178 1.00 44.94 226 ARG A C 1
ATOM 1822 O O . ARG A 1 226 ? 33.710 -8.977 -29.095 1.00 44.94 226 ARG A O 1
ATOM 1829 N N . LYS A 1 227 ? 31.655 -8.604 -28.258 1.00 42.56 227 LYS A N 1
ATOM 1830 C CA . LYS A 1 227 ? 30.972 -8.644 -29.559 1.00 42.56 227 LYS A CA 1
ATOM 1831 C C . LYS A 1 227 ? 31.315 -7.329 -30.263 1.00 42.56 227 LYS A C 1
ATOM 1833 O O . LYS A 1 227 ? 31.115 -6.270 -29.678 1.00 42.56 227 LYS A O 1
ATOM 1838 N N . ARG A 1 228 ? 31.893 -7.412 -31.463 1.00 37.38 228 ARG A N 1
ATOM 1839 C CA . ARG A 1 228 ? 32.014 -6.268 -32.376 1.00 37.38 228 ARG A CA 1
ATOM 1840 C C . ARG A 1 228 ? 30.600 -5.755 -32.653 1.00 37.38 228 ARG A C 1
ATOM 1842 O O . ARG A 1 228 ? 29.759 -6.540 -33.080 1.00 37.38 228 ARG A O 1
ATOM 1849 N N . GLU A 1 229 ? 30.355 -4.482 -32.382 1.00 40.31 229 GLU A N 1
ATOM 1850 C CA . GLU A 1 229 ? 29.279 -3.748 -33.042 1.00 40.31 229 GLU A CA 1
ATOM 1851 C C . GLU A 1 229 ? 29.734 -3.530 -34.488 1.00 40.31 229 GLU A C 1
ATOM 1853 O O . GLU A 1 229 ? 30.807 -2.968 -34.720 1.00 40.31 229 GLU A O 1
ATOM 1858 N N . ASP A 1 230 ? 28.976 -4.060 -35.450 1.00 36.34 230 ASP A N 1
ATOM 1859 C CA . ASP A 1 230 ? 29.196 -3.791 -36.869 1.00 36.34 230 ASP A CA 1
ATOM 1860 C C . ASP A 1 230 ? 28.778 -2.347 -37.151 1.00 36.34 230 ASP A C 1
ATOM 1862 O O . ASP A 1 230 ? 27.600 -2.011 -37.241 1.00 36.34 230 ASP A O 1
ATOM 1866 N N . SER A 1 231 ? 29.773 -1.477 -37.272 1.00 39.50 231 SER A N 1
ATOM 1867 C CA . SER A 1 231 ? 29.629 -0.142 -37.831 1.00 39.50 231 SER A CA 1
ATOM 1868 C C . SER A 1 231 ? 29.511 -0.248 -39.353 1.00 39.50 231 SER A C 1
ATOM 1870 O O . SER A 1 231 ? 30.526 -0.351 -40.042 1.00 39.50 231 SER A O 1
ATOM 1872 N N . THR A 1 232 ? 28.295 -0.205 -39.893 1.00 35.81 232 THR A N 1
ATOM 1873 C CA . THR A 1 232 ? 28.067 0.118 -41.311 1.00 35.81 232 THR A CA 1
ATOM 1874 C C . THR A 1 232 ? 27.737 1.605 -41.424 1.00 35.81 232 THR A C 1
ATOM 1876 O O . THR A 1 232 ? 26.591 2.028 -41.329 1.00 35.81 232 THR A O 1
ATOM 1879 N N . LEU A 1 233 ? 28.789 2.412 -41.573 1.00 38.34 233 LEU A N 1
ATOM 1880 C CA . LEU A 1 233 ? 28.720 3.737 -42.183 1.00 38.34 233 LEU A CA 1
ATOM 1881 C C . LEU A 1 233 ? 28.925 3.540 -43.692 1.00 38.34 233 LEU A C 1
ATOM 1883 O O . LEU A 1 233 ? 30.059 3.493 -44.158 1.00 38.34 233 LEU A O 1
ATOM 1887 N N . GLU A 1 234 ? 27.837 3.407 -44.444 1.00 34.41 234 GLU A N 1
ATOM 1888 C CA . GLU A 1 234 ? 27.800 3.790 -45.862 1.00 34.41 234 GLU A CA 1
ATOM 1889 C C . GLU A 1 234 ? 27.157 5.187 -45.878 1.00 34.41 234 GLU A C 1
ATOM 1891 O O . GLU A 1 234 ? 26.091 5.388 -45.309 1.00 34.41 234 GLU A O 1
ATOM 1896 N N . GLY A 1 235 ? 27.800 6.261 -46.325 1.00 32.38 235 GLY A N 1
ATOM 1897 C CA . GLY A 1 235 ? 28.456 6.406 -47.616 1.00 32.38 235 GLY A CA 1
ATOM 1898 C C . GLY A 1 235 ? 27.646 7.416 -48.434 1.00 32.38 235 GLY A C 1
ATOM 1899 O O . GLY A 1 235 ? 27.039 7.051 -49.431 1.00 32.38 235 GLY A O 1
ATOM 1900 N N . PHE A 1 236 ? 27.580 8.674 -47.984 1.00 34.34 236 PHE A N 1
ATOM 1901 C CA . PHE A 1 236 ? 27.052 9.783 -48.785 1.00 34.34 236 PHE A CA 1
ATOM 1902 C C . PHE A 1 236 ? 28.220 10.620 -49.300 1.00 34.34 236 PHE A C 1
ATOM 1904 O O . PHE A 1 236 ? 28.856 11.320 -48.517 1.00 34.34 236 PHE A O 1
ATOM 1911 N N . SER A 1 237 ? 28.477 10.547 -50.604 1.00 32.53 237 SER A N 1
ATOM 1912 C CA . SER A 1 237 ? 28.942 11.679 -51.411 1.00 32.53 237 SER A CA 1
ATOM 1913 C C . SER A 1 237 ? 28.824 11.327 -52.894 1.00 32.53 237 SER A C 1
ATOM 1915 O O . SER A 1 237 ? 28.939 10.158 -53.271 1.00 32.53 237 SER A O 1
ATOM 1917 N N . PRO A 1 238 ? 28.584 12.327 -53.741 1.00 53.47 238 PRO A N 1
ATOM 1918 C CA . PRO A 1 238 ? 29.552 12.589 -54.803 1.00 53.47 238 PRO A CA 1
ATOM 1919 C C . PRO A 1 238 ? 30.639 13.565 -54.356 1.00 53.47 238 PRO A C 1
ATOM 1921 O O . PRO A 1 238 ? 30.358 14.392 -53.455 1.00 53.47 238 PRO A O 1
#

Sequence (238 aa):
MNDCPIPEGYDARLVRPSLERAFKELGYSGPVSITFLCRPKDIPDHRLLALSSSGVEFAHTPPWVHYNRMMTEFEEWAEDNPAPATIMIISDYVASSQSTSALLCIQLQKSNYNCFLAYSARPFEMPVLLTSAEWLWESLLEVSNTKRHILHKCVESEFTGMFSCLLCIFDCESLDDFKEHLSSKEHTKEDNMMNSHFQSAHLHRRLNKIANYYHKVGYPPPKTKRKREDSTLEGFSP

pLDDT: mean 79.32, std 16.22, range [32.38, 95.25]

Foldseek 3Di:
DPWLDDDPPFQLLCPVVLVCVVCVVVVDDDDDAAEAEDDPVVDDPNNVQRNLLNQHAYEYDDPLCSLVLVVVVCVVVCVVPAPADEDEDGGPQLFDPPDPNLVVLVVCVVSPYAYEYETCDDHPDGGSHDHPYYDNSVVSRVVVVVCPVPDPDDPSDPNRHWYYYSLVRDTDPDPVRNVVVCVDPVVVVSVVVVVVVSVVVVVVVVVVVQCVVCVVVVHDGDPDPDDDDDDPDDDDDD

Secondary structure (DSSP, 8-state):
--SSPPPTT--GGGHHHHHHHHHHHTT--S----EEEE-GGGS-HHHHHHHHTTT-EEEE--GGGHHHHHHHHHHHHHHHS-SS-EEEEE-SSTT-TTSTTHHHHHHHHHTT-EEEEEESS--SSPPSS--SEEEEHHHHHHHHHTTTTT------------EEETTTTEEESSHHHHHHHHHSHHHHHHHHHHHHHHHHHHHHHHHHHHHHHHHHHTPPPP---PPPP---------

Organism: Raphanus sativus (NCBI:txid3726)

InterPro domains:
  IPR024768 Meiosis regulator and mRNA stability factor 1 [PTHR14379] (1-191)

Radius of gyration: 22.71 Å; chains: 1; bounding box: 70×34×75 Å